Protein AF-A0A4W6EX57-F1 (afdb_monomer)

Foldseek 3Di:
DDDDDDDDDDPPPVVVVVVVVVVVVVVVVLVVQLVVLVVCLVVVVDDPLLNVCSVQRLLSVLLVVLCCCLQPDDFDDQNLLLLLLLLLLLLLLQNLSSVLVSLLSSVVSPHDVQPLLFQVSDDPLSVLVQVQLLCVLAAVLPDDVVSVCSQCPDDPSHDDLLRVLSSSSSSNSSSVVSVSCVVVVVCVVPDPPPPDPDDDDPDDDDDDDDDDDDDDDDDDDDDDDDDDDDDDDDDDDCPVVVVVVVVVVVVVVVVVVVVVVVVVVVVVVVVVVSVPDPPSRRSNRHHPPSVSHHDFPDPPVPPPDRQAECVVPPLVPHVLVSSCVSINPSSVSVVSSVVSLLVPDDPDDSVVSVVVVVVVCVRNNYD

Radius of gyration: 30.71 Å; Cα contacts (8 Å, |Δi|>4): 264; chains: 1; bounding box: 86×92×93 Å

InterPro domains:
  IPR006730 Sestrin [PF04636] (14-367)
  IPR006730 Sestrin [PTHR12474] (22-367)
  IPR029032 AhpD-like [G3DSA:1.20.1290.10] (36-192)
  IPR029032 AhpD-like [SSF69118] (35-192)

Nearest PDB structures (foldseek):
  5cuf-assembly5_E  TM=7.611E-01  e=1.600E-16  Homo sapiens
  5dj4-assembly2_B  TM=7.752E-01  e=5.020E-16  Homo sapiens
  5t0n-assembly2_B  TM=7.813E-01  e=7.930E-16  Homo sapiens
  5dj4-assembly5_E  TM=7.749E-01  e=6.309E-16  Homo sapiens
  5t0n-assembly5_E  TM=7.805E-01  e=9.968E-16  Homo sapiens

Secondary structure (DSSP, 8-state):
-----------HHHHHHHHHHHHHHHHHHHHHHHHHHHHHHTTT-S-HHHHHHTTSHHHHHHHHHHHHHHHTSS-SS-HHHHHHHHHHHHHTTT-HHHHHHHHHHHHHTT--GGGGG-GGGS-HHHHHHHHHHHHHHH-GGG--HHHHHHHH-SSTTPPPHHHHHHHHHHHHHHHHHHHHHHHTTTTTT-------SS----------------------------------------HHHHHHHHHHHHHHHHHHHHHHHHHHHHHHHHHHTTSTT-----GGGG-S-TT--PPP----TT-TT--B-TTTS-IIIIIHHHHHHHSTTHHHHHHHHHHHHHHSPPSS-HHHHHHHHHHHHHHTTB-

Structure (mmCIF, N/CA/C/O backbone):
data_AF-A0A4W6EX57-F1
#
_entry.id   AF-A0A4W6EX57-F1
#
loop_
_atom_site.group_PDB
_atom_site.id
_atom_site.type_symbol
_atom_site.label_atom_id
_atom_site.label_alt_id
_atom_site.label_comp_id
_atom_site.label_asym_id
_atom_site.label_entity_id
_atom_site.label_seq_id
_atom_site.pdbx_PDB_ins_code
_atom_site.Cartn_x
_atom_site.Cartn_y
_atom_site.Cartn_z
_atom_site.occupancy
_atom_site.B_iso_or_equiv
_atom_site.auth_seq_id
_atom_site.auth_comp_id
_atom_site.auth_asym_id
_atom_site.auth_atom_id
_atom_site.pdbx_PDB_model_num
ATOM 1 N N . MET A 1 1 ? -5.649 5.558 -59.260 1.00 30.16 1 MET A N 1
ATOM 2 C CA . MET A 1 1 ? -5.584 6.787 -60.074 1.00 30.16 1 MET A CA 1
ATOM 3 C C . MET A 1 1 ? -5.306 7.931 -59.118 1.00 30.16 1 MET A C 1
ATOM 5 O O . MET A 1 1 ? -6.069 8.132 -58.186 1.00 30.16 1 MET A O 1
ATOM 9 N N . ILE A 1 2 ? -4.134 8.537 -59.272 1.00 30.64 2 ILE A N 1
ATOM 10 C CA . ILE A 1 2 ? -3.603 9.639 -58.466 1.00 30.64 2 ILE A CA 1
ATOM 11 C C . ILE A 1 2 ? -4.373 10.909 -58.819 1.00 30.64 2 ILE A C 1
ATOM 13 O O . ILE A 1 2 ? -4.428 11.214 -60.005 1.00 30.64 2 ILE A O 1
ATOM 17 N N . ILE A 1 3 ? -4.857 11.668 -57.830 1.00 27.83 3 ILE A N 1
ATOM 18 C CA . ILE A 1 3 ? -4.951 13.134 -57.925 1.00 27.83 3 ILE A CA 1
ATOM 19 C C . ILE A 1 3 ? -4.603 13.736 -56.555 1.00 27.83 3 ILE A C 1
ATOM 21 O O . ILE A 1 3 ? -5.387 13.691 -55.612 1.00 27.83 3 ILE A O 1
ATOM 25 N N . CYS A 1 4 ? -3.391 14.288 -56.474 1.00 29.20 4 CYS A N 1
ATOM 26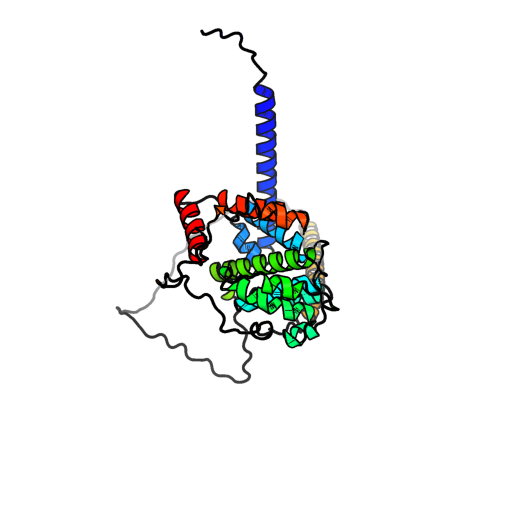 C CA . CYS A 1 4 ? -2.973 15.266 -55.476 1.00 29.20 4 CYS A CA 1
ATOM 27 C C . CYS A 1 4 ? -3.590 16.628 -55.806 1.00 29.20 4 CYS A C 1
ATOM 29 O O . CYS A 1 4 ? -3.475 17.061 -56.951 1.00 29.20 4 CYS A O 1
ATOM 31 N N . THR A 1 5 ? -4.080 17.366 -54.806 1.00 30.97 5 THR A N 1
ATOM 32 C CA . THR A 1 5 ? -4.164 18.831 -54.895 1.00 30.97 5 THR A CA 1
ATOM 33 C C . THR A 1 5 ? -3.881 19.511 -53.557 1.00 30.97 5 THR A C 1
ATOM 35 O O . THR A 1 5 ? -4.576 19.289 -52.572 1.00 30.97 5 THR A O 1
ATOM 38 N N . ASN A 1 6 ? -2.901 20.413 -53.635 1.00 29.16 6 ASN A N 1
ATOM 39 C CA . ASN A 1 6 ? -2.750 21.689 -52.936 1.00 29.16 6 ASN A CA 1
ATOM 40 C C . ASN A 1 6 ? -2.274 21.713 -51.475 1.00 29.16 6 ASN A C 1
ATOM 42 O O . ASN A 1 6 ? -3.017 21.549 -50.514 1.00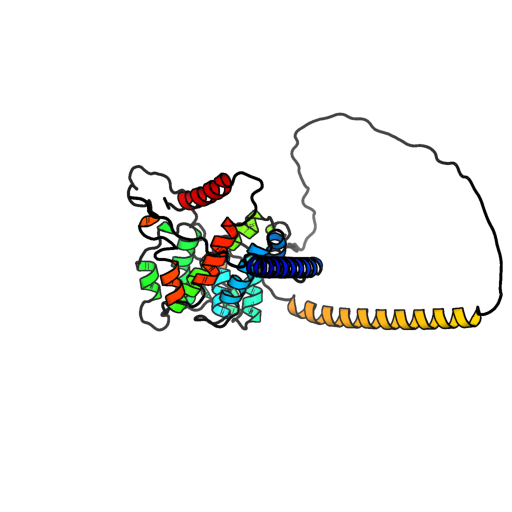 29.16 6 ASN A O 1
ATOM 46 N N . LYS A 1 7 ? -0.984 22.065 -51.368 1.00 31.92 7 LYS A N 1
ATOM 47 C CA . LYS A 1 7 ? -0.302 22.646 -50.211 1.00 31.92 7 LYS A CA 1
ATOM 48 C C . LYS A 1 7 ? -1.136 23.777 -49.589 1.00 31.92 7 LYS A C 1
ATOM 50 O O . LYS A 1 7 ? -1.324 24.813 -50.222 1.00 31.92 7 LYS A O 1
ATOM 55 N N . MET A 1 8 ? -1.546 23.606 -48.334 1.00 27.31 8 MET A N 1
ATOM 56 C CA . MET A 1 8 ? -1.773 24.718 -47.410 1.00 27.31 8 MET A CA 1
ATOM 57 C C . MET A 1 8 ? -0.527 24.861 -46.533 1.00 27.31 8 MET A C 1
ATOM 59 O O . MET A 1 8 ? -0.228 23.987 -45.720 1.00 27.31 8 MET A O 1
ATOM 63 N N . GLU A 1 9 ? 0.217 25.950 -46.713 1.00 27.28 9 GLU A N 1
ATOM 64 C CA . GLU A 1 9 ? 1.232 26.381 -45.753 1.00 27.28 9 GLU A CA 1
ATOM 65 C C . GLU A 1 9 ? 0.525 26.941 -44.511 1.00 27.28 9 GLU A C 1
ATOM 67 O O . GLU A 1 9 ? -0.009 28.049 -44.521 1.00 27.28 9 GLU A O 1
ATOM 72 N N . TYR A 1 10 ? 0.499 26.153 -43.435 1.00 28.11 10 TYR A N 1
ATOM 73 C CA . TYR A 1 10 ? 0.134 26.628 -42.101 1.00 28.11 10 TYR A CA 1
ATOM 74 C C . TYR A 1 10 ? 1.340 27.325 -41.443 1.00 28.11 10 TYR A C 1
ATOM 76 O O . TYR A 1 10 ? 2.480 26.887 -41.629 1.00 28.11 10 TYR A O 1
ATOM 84 N N . PRO A 1 11 ? 1.134 28.385 -40.638 1.00 30.94 11 PRO A N 1
ATOM 85 C CA . PRO A 1 11 ? 2.221 29.131 -40.014 1.00 30.94 11 PRO A CA 1
ATOM 86 C C . PRO A 1 11 ? 2.868 28.310 -38.883 1.00 30.94 11 PRO A C 1
ATOM 88 O O . PRO A 1 11 ? 2.538 28.452 -37.709 1.00 30.94 11 PRO A O 1
ATOM 91 N N . LEU A 1 12 ? 3.850 27.474 -39.230 1.00 34.53 12 LEU A N 1
ATOM 92 C CA . LEU A 1 12 ? 4.633 26.636 -38.305 1.00 34.53 12 LEU A CA 1
ATOM 93 C C . LEU A 1 12 ? 5.442 27.438 -37.262 1.00 34.53 12 LEU A C 1
ATOM 95 O O . LEU A 1 12 ? 5.958 26.875 -36.299 1.00 34.53 12 LEU A O 1
ATOM 99 N N . ARG A 1 13 ? 5.552 28.765 -37.411 1.00 35.56 13 ARG A N 1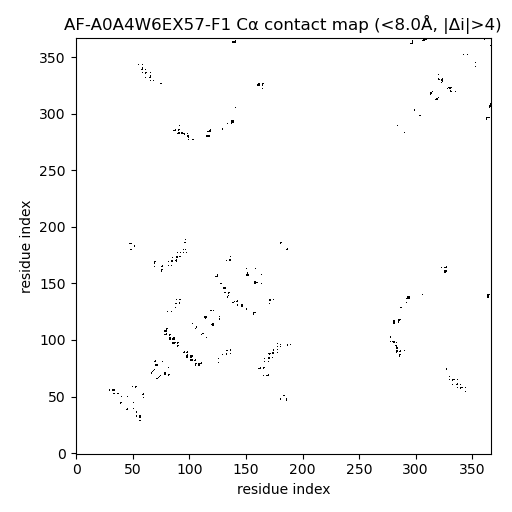
ATOM 100 C CA . ARG A 1 13 ? 6.416 29.603 -36.566 1.00 35.56 13 ARG A CA 1
ATOM 101 C C . ARG A 1 13 ? 5.832 29.895 -35.178 1.00 35.56 13 ARG A C 1
ATOM 103 O O . ARG A 1 13 ? 6.587 29.961 -34.213 1.00 35.56 13 ARG A O 1
ATOM 110 N N . THR A 1 14 ? 4.512 30.030 -35.049 1.00 35.81 14 THR A N 1
ATOM 111 C CA . THR A 1 14 ? 3.852 30.357 -33.768 1.00 35.81 14 THR A CA 1
ATOM 112 C C . THR A 1 14 ? 3.596 29.125 -32.902 1.00 35.81 14 THR A C 1
ATOM 114 O O . THR A 1 14 ? 3.681 29.216 -31.679 1.00 35.81 14 THR A O 1
ATOM 117 N N . GLN A 1 15 ? 3.359 27.957 -33.507 1.00 36.72 15 GLN A N 1
ATOM 118 C CA . GLN A 1 15 ? 3.173 26.697 -32.777 1.00 36.72 15 GLN A CA 1
ATOM 119 C C . GLN A 1 15 ? 4.501 26.179 -32.201 1.00 36.72 15 GLN A C 1
ATOM 121 O O . GLN A 1 15 ? 4.544 25.782 -31.040 1.00 36.72 15 GLN A O 1
ATOM 126 N N . CYS A 1 16 ? 5.608 26.308 -32.944 1.00 34.81 16 CYS A N 1
ATOM 127 C CA . CYS A 1 16 ? 6.942 25.948 -32.455 1.00 34.81 16 CYS A CA 1
ATOM 128 C C . CYS A 1 16 ? 7.394 26.838 -31.282 1.00 34.81 16 CYS A C 1
ATOM 130 O O . CYS A 1 16 ? 7.979 26.337 -30.329 1.00 34.81 16 CYS A O 1
ATOM 132 N N . GLN A 1 17 ? 7.058 28.136 -31.297 1.00 37.06 17 GLN A N 1
ATOM 133 C CA . GLN A 1 17 ? 7.350 29.060 -30.191 1.00 37.06 17 GLN A CA 1
ATOM 134 C C . GLN A 1 17 ? 6.489 28.805 -28.947 1.00 37.06 17 GLN A C 1
ATOM 136 O O . GLN A 1 17 ? 6.967 28.993 -27.830 1.00 37.06 17 GLN A O 1
ATOM 141 N N . ARG A 1 18 ? 5.230 28.376 -29.113 1.00 37.06 18 ARG A N 1
ATOM 142 C CA . ARG A 1 18 ? 4.340 28.023 -27.993 1.00 37.06 18 ARG A CA 1
ATOM 143 C C . ARG A 1 18 ? 4.774 26.722 -27.320 1.00 37.06 18 ARG A C 1
ATOM 145 O O . ARG A 1 18 ? 4.813 26.675 -26.097 1.00 37.06 18 ARG A O 1
ATOM 152 N N . VAL A 1 19 ? 5.179 25.728 -28.114 1.00 36.50 19 VAL A N 1
ATOM 153 C CA . VAL A 1 19 ? 5.753 24.464 -27.626 1.00 36.50 19 VAL A CA 1
ATOM 154 C C . VAL A 1 19 ? 7.127 24.699 -26.995 1.00 36.50 19 VAL A C 1
ATOM 156 O O . VAL A 1 19 ? 7.370 24.209 -25.904 1.00 36.50 19 VAL A O 1
ATOM 159 N N . GLN A 1 20 ? 7.998 25.524 -27.590 1.00 36.78 20 GLN A N 1
ATOM 160 C CA . GLN A 1 20 ? 9.280 25.898 -26.973 1.00 36.78 20 GLN A CA 1
ATOM 161 C C . GLN A 1 20 ? 9.097 26.671 -25.664 1.00 36.78 20 GLN A C 1
ATOM 163 O O . GLN A 1 20 ? 9.801 26.385 -24.703 1.00 36.78 20 GLN A O 1
ATOM 168 N N . LYS A 1 21 ? 8.133 27.601 -25.583 1.00 34.09 21 LYS A N 1
ATOM 169 C CA . LYS A 1 21 ? 7.798 28.279 -24.321 1.00 34.09 21 LYS A CA 1
ATOM 170 C C . LYS A 1 21 ? 7.213 27.319 -23.288 1.00 34.09 21 LYS A C 1
ATOM 172 O O . LYS A 1 21 ? 7.609 27.408 -22.138 1.00 34.09 21 LYS A O 1
ATOM 177 N N . GLN A 1 22 ? 6.326 26.396 -23.666 1.00 31.23 22 GLN A N 1
ATOM 178 C CA . GLN A 1 22 ? 5.813 25.380 -22.738 1.00 31.23 22 GLN A CA 1
ATOM 179 C C . GLN A 1 22 ? 6.917 24.439 -22.245 1.00 31.23 22 GLN A C 1
ATOM 181 O O . GLN A 1 22 ? 6.981 24.181 -21.053 1.00 31.23 22 GLN A O 1
ATOM 186 N N . VAL A 1 23 ? 7.820 23.987 -23.120 1.00 39.25 23 VAL A N 1
ATOM 187 C CA . VAL A 1 23 ? 8.956 23.125 -22.751 1.00 39.25 23 VAL A CA 1
ATOM 188 C C . VAL A 1 23 ? 9.972 23.875 -21.882 1.00 39.25 23 VAL A C 1
ATOM 190 O O . VAL A 1 23 ? 10.469 23.307 -20.915 1.00 39.25 23 VAL A O 1
ATOM 193 N N . MET A 1 24 ? 10.252 25.153 -22.165 1.00 35.50 24 MET A N 1
ATOM 194 C CA . MET A 1 24 ? 11.122 25.983 -21.321 1.00 35.50 24 MET A CA 1
ATOM 195 C C . MET A 1 24 ? 10.505 26.268 -19.951 1.00 35.50 24 MET A C 1
ATOM 197 O O . MET A 1 24 ? 11.204 26.138 -18.955 1.00 35.50 24 MET A O 1
ATOM 201 N N . VAL A 1 25 ? 9.209 26.592 -19.883 1.00 36.75 25 VAL A N 1
ATOM 202 C CA . VAL A 1 25 ? 8.499 26.816 -18.612 1.00 36.75 25 VAL A CA 1
ATOM 203 C C . VAL A 1 25 ? 8.429 25.523 -17.795 1.00 36.75 25 VAL A C 1
ATOM 205 O O . VAL A 1 25 ? 8.636 25.569 -16.588 1.00 36.75 25 VAL A O 1
ATOM 208 N N . ASN A 1 26 ? 8.227 24.365 -18.435 1.00 42.25 26 ASN A N 1
ATOM 209 C CA . ASN A 1 26 ? 8.257 23.072 -17.746 1.00 42.25 26 ASN A CA 1
ATOM 210 C C . ASN A 1 26 ? 9.671 22.737 -17.240 1.00 42.25 26 ASN A C 1
ATOM 212 O O . ASN A 1 26 ? 9.831 22.309 -16.105 1.00 42.25 26 ASN A O 1
ATOM 216 N N . GLY A 1 27 ? 10.710 23.022 -18.033 1.00 42.09 27 GLY A N 1
ATOM 217 C CA . GLY A 1 27 ? 12.105 22.833 -17.625 1.00 42.09 27 GLY A CA 1
ATOM 218 C C . GLY A 1 27 ? 12.571 23.805 -16.532 1.00 42.09 27 GLY A C 1
ATOM 219 O O . GLY A 1 27 ? 13.408 23.448 -15.706 1.00 42.09 27 GLY A O 1
ATOM 220 N N . GLU A 1 28 ? 12.041 25.028 -16.491 1.00 41.97 28 GLU A N 1
ATOM 221 C CA . GLU A 1 28 ? 12.286 25.991 -15.410 1.00 41.97 28 GLU A CA 1
ATOM 222 C C . GLU A 1 28 ? 11.534 25.600 -14.132 1.00 41.97 28 GLU A C 1
ATOM 224 O O . GLU A 1 28 ? 12.135 25.622 -13.061 1.00 41.97 28 GLU A O 1
ATOM 229 N N . GLN A 1 29 ? 10.283 25.143 -14.238 1.00 46.03 29 GLN A N 1
ATOM 230 C CA . GLN A 1 29 ? 9.511 24.594 -13.118 1.00 46.03 29 GLN A CA 1
ATOM 231 C C . GLN A 1 29 ? 10.187 23.346 -12.526 1.00 46.03 29 GLN A C 1
ATOM 233 O O . GLN A 1 29 ? 10.334 23.249 -11.310 1.00 46.03 29 GLN A O 1
ATOM 238 N N . GLU A 1 30 ? 10.680 22.433 -13.368 1.00 48.91 30 GLU A N 1
ATOM 239 C CA . GLU A 1 30 ? 11.450 21.253 -12.951 1.00 48.91 30 GLU A CA 1
ATOM 240 C C . GLU A 1 30 ? 12.772 21.640 -12.277 1.00 48.91 30 GLU A C 1
ATOM 242 O O . GLU A 1 30 ? 13.145 21.051 -11.263 1.00 48.91 30 GLU A O 1
ATOM 247 N N . ARG A 1 31 ? 13.480 22.658 -12.786 1.00 52.88 31 ARG A N 1
ATOM 248 C CA . ARG A 1 31 ? 14.713 23.173 -12.163 1.00 52.88 31 ARG A CA 1
ATOM 249 C C . ARG A 1 31 ? 14.446 23.848 -10.823 1.00 52.88 31 ARG A C 1
ATOM 251 O O . ARG A 1 31 ? 15.237 23.673 -9.902 1.00 52.88 31 ARG A O 1
ATOM 258 N N . VAL A 1 32 ? 13.360 24.605 -10.700 1.00 51.19 32 VAL A N 1
ATOM 259 C CA . VAL A 1 32 ? 12.963 25.257 -9.445 1.00 51.19 32 VAL A CA 1
ATOM 260 C C . VAL A 1 32 ? 12.502 24.218 -8.424 1.00 51.19 32 VAL A C 1
ATOM 262 O O . VAL A 1 32 ? 12.931 24.287 -7.275 1.00 51.19 32 VAL A O 1
ATOM 265 N N . SER A 1 33 ? 11.727 23.214 -8.846 1.00 54.66 33 SER A N 1
ATOM 266 C CA . SER A 1 33 ? 11.338 22.068 -8.015 1.00 54.66 33 SER A CA 1
ATOM 267 C C . SER A 1 33 ? 12.576 21.305 -7.533 1.00 54.66 33 SER A C 1
ATOM 269 O O . SER A 1 33 ? 12.774 21.149 -6.332 1.00 54.66 33 SER A O 1
ATOM 271 N N . LEU A 1 34 ? 13.509 20.975 -8.435 1.00 52.28 34 LEU A N 1
ATOM 272 C CA . LEU A 1 34 ? 14.795 20.352 -8.105 1.00 52.28 34 LEU A CA 1
ATOM 273 C C . LEU A 1 34 ? 15.608 21.175 -7.092 1.00 52.28 34 LEU A C 1
ATOM 275 O O . LEU A 1 34 ? 16.194 20.610 -6.171 1.00 52.28 34 LEU A O 1
ATOM 279 N N . LEU A 1 35 ? 15.687 22.496 -7.266 1.00 52.69 35 LEU A N 1
ATOM 280 C CA . LEU A 1 35 ? 16.443 23.380 -6.373 1.00 52.69 35 LEU A CA 1
ATOM 281 C C . LEU A 1 35 ? 15.779 23.510 -4.999 1.00 52.69 35 LEU A C 1
ATOM 283 O O . LEU A 1 35 ? 16.484 23.492 -3.991 1.00 52.69 35 LEU A O 1
ATOM 287 N N . LEU A 1 36 ? 14.447 23.586 -4.947 1.00 54.75 36 LEU A N 1
ATOM 288 C CA . LEU A 1 36 ? 13.683 23.600 -3.701 1.00 54.75 36 LEU A CA 1
ATOM 289 C C . LEU A 1 36 ? 13.837 22.270 -2.957 1.00 54.75 36 LEU A C 1
ATOM 291 O O . LEU A 1 36 ? 14.121 22.267 -1.763 1.00 54.75 36 LEU A O 1
ATOM 295 N N . MET A 1 37 ? 13.746 21.149 -3.672 1.00 56.31 37 MET A N 1
ATOM 296 C CA . MET A 1 37 ? 13.959 19.814 -3.117 1.00 56.31 37 MET A CA 1
ATOM 297 C C . MET A 1 37 ? 15.382 19.649 -2.580 1.00 56.31 37 MET A C 1
ATOM 299 O O . MET A 1 37 ? 15.556 19.248 -1.434 1.00 56.31 37 MET A O 1
ATOM 303 N N . LYS A 1 38 ? 16.408 20.052 -3.341 1.00 51.12 38 LYS A N 1
ATOM 304 C CA . LYS A 1 38 ? 17.806 20.048 -2.870 1.00 51.12 38 LYS A CA 1
ATOM 305 C C . LYS A 1 38 ? 18.005 20.929 -1.634 1.00 51.12 38 LYS A C 1
ATOM 307 O O . LYS A 1 38 ? 18.727 20.534 -0.722 1.00 51.12 38 LYS A O 1
ATOM 312 N N . ALA A 1 39 ? 17.353 22.091 -1.578 1.00 43.56 39 ALA A N 1
ATOM 313 C CA . ALA A 1 39 ? 17.421 22.986 -0.426 1.00 43.56 39 ALA A CA 1
ATOM 314 C C . ALA A 1 39 ? 16.747 22.387 0.822 1.00 43.56 39 ALA A C 1
ATOM 316 O O . ALA A 1 39 ? 17.296 22.505 1.915 1.00 43.56 39 ALA A O 1
ATOM 317 N N . LEU A 1 40 ? 15.602 21.714 0.671 1.00 47.88 40 LEU A N 1
ATOM 318 C CA . LEU A 1 40 ? 14.895 21.045 1.769 1.00 47.88 40 LEU A CA 1
ATOM 319 C C . LEU A 1 40 ? 15.669 19.824 2.295 1.00 47.88 40 LEU A C 1
ATOM 321 O O . LEU A 1 40 ? 15.794 19.663 3.508 1.00 47.88 40 LEU A O 1
ATOM 325 N N . VAL A 1 41 ? 16.273 19.033 1.400 1.00 47.88 41 VAL A N 1
ATOM 326 C CA . VAL A 1 41 ? 17.163 17.910 1.751 1.00 47.88 41 VAL A CA 1
ATOM 327 C C . VAL A 1 41 ? 18.382 18.403 2.539 1.00 47.88 41 VAL A C 1
ATOM 329 O O . VAL A 1 41 ? 18.696 17.862 3.593 1.00 47.88 41 VAL A O 1
ATOM 332 N N . SER A 1 42 ? 19.018 19.497 2.105 1.00 45.31 42 SER A N 1
ATOM 333 C CA . SER A 1 42 ? 20.183 20.071 2.803 1.00 45.31 42 SER A CA 1
ATOM 334 C C . SER A 1 42 ? 19.880 20.661 4.190 1.00 45.31 42 SER A C 1
ATOM 336 O O . SER A 1 42 ? 20.805 20.964 4.939 1.00 45.31 42 SER A O 1
ATOM 338 N N . ARG A 1 43 ? 18.597 20.842 4.533 1.00 41.94 43 ARG A N 1
ATOM 339 C CA . ARG A 1 43 ? 18.130 21.401 5.813 1.00 41.94 43 ARG A CA 1
ATOM 340 C C . ARG A 1 43 ? 17.667 20.340 6.817 1.00 41.94 43 ARG A C 1
ATOM 342 O O . ARG A 1 43 ? 17.190 20.712 7.882 1.00 41.94 43 ARG A O 1
ATOM 349 N N . GLY A 1 44 ? 17.756 19.048 6.484 1.00 45.03 44 GLY A N 1
ATOM 350 C CA . GLY A 1 44 ? 17.299 17.959 7.359 1.00 45.03 44 GLY A CA 1
ATOM 351 C C . GLY A 1 44 ? 15.778 17.902 7.563 1.00 45.03 44 GLY A C 1
ATOM 352 O O . GLY A 1 44 ? 15.299 17.133 8.383 1.00 45.03 44 GLY A O 1
ATOM 353 N N . SER A 1 45 ? 15.001 18.697 6.819 1.00 50.50 45 SER A N 1
ATOM 354 C CA . SER A 1 45 ? 13.537 18.797 6.956 1.00 50.50 45 SER A CA 1
ATOM 355 C C . SER A 1 45 ? 12.771 17.727 6.165 1.00 50.50 45 SER A C 1
ATOM 357 O O . SER A 1 45 ? 11.549 17.792 6.061 1.00 50.50 45 SER A O 1
ATOM 359 N N . VAL A 1 46 ? 13.489 16.793 5.539 1.00 60.03 46 VAL A N 1
ATOM 360 C CA . VAL A 1 46 ? 12.968 15.793 4.602 1.00 60.03 46 VAL A CA 1
ATOM 361 C C . VAL A 1 46 ? 13.398 14.420 5.098 1.00 60.03 46 VAL A C 1
ATOM 363 O O . VAL A 1 46 ? 14.574 14.227 5.405 1.00 60.03 46 VAL A O 1
ATOM 366 N N . ASP A 1 47 ? 12.456 13.484 5.183 1.00 74.88 47 ASP A N 1
ATOM 367 C CA . ASP A 1 47 ? 12.715 12.119 5.637 1.00 74.88 47 ASP A CA 1
ATOM 368 C C . ASP A 1 47 ? 13.765 11.412 4.754 1.00 74.88 47 ASP A C 1
ATOM 370 O O . ASP A 1 47 ? 13.917 11.731 3.572 1.00 74.88 47 ASP A O 1
ATOM 374 N N . ALA A 1 48 ? 14.509 10.462 5.331 1.00 79.25 48 ALA A N 1
ATOM 375 C CA . ALA A 1 48 ? 15.628 9.787 4.667 1.00 79.25 48 ALA A CA 1
ATOM 376 C C . ALA A 1 48 ? 15.245 9.162 3.311 1.00 79.25 48 ALA A C 1
ATOM 378 O O . ALA A 1 48 ? 16.007 9.264 2.349 1.00 79.25 48 ALA A O 1
ATOM 379 N N . VAL A 1 49 ? 14.044 8.587 3.195 1.00 85.19 49 VAL A N 1
ATOM 380 C CA . VAL A 1 49 ? 13.534 8.008 1.941 1.00 85.19 49 VAL A CA 1
ATOM 381 C C . VAL A 1 49 ? 13.407 9.072 0.854 1.00 85.19 49 VAL A C 1
ATOM 383 O O . VAL A 1 49 ? 13.900 8.889 -0.264 1.00 85.19 49 VAL A O 1
ATOM 386 N N . SER A 1 50 ? 12.775 10.199 1.174 1.00 86.00 50 SER A N 1
ATOM 387 C CA . SER A 1 50 ? 12.607 11.311 0.239 1.00 86.00 50 SER A CA 1
ATOM 388 C C . SER A 1 50 ? 13.957 11.890 -0.211 1.00 86.00 50 SER A C 1
ATOM 390 O O . SER A 1 50 ? 14.093 12.297 -1.367 1.00 86.00 50 SER A O 1
ATOM 392 N N . GLN A 1 51 ? 14.982 11.878 0.651 1.00 84.81 51 GLN A N 1
ATOM 393 C CA . GLN A 1 51 ? 16.343 12.283 0.271 1.00 84.81 51 GLN A CA 1
ATOM 394 C C . GLN A 1 51 ? 16.953 11.342 -0.779 1.00 84.81 51 GLN A C 1
ATOM 396 O O . GLN A 1 51 ? 17.520 11.818 -1.764 1.00 84.81 51 GLN A O 1
ATOM 401 N N . GLN A 1 52 ? 16.787 10.024 -0.628 1.00 86.25 52 GLN A N 1
ATOM 402 C CA . GLN A 1 52 ? 17.303 9.038 -1.590 1.00 86.25 52 GLN A CA 1
ATOM 403 C C . GLN A 1 52 ? 16.617 9.156 -2.959 1.00 86.25 52 GLN A C 1
ATOM 405 O O . GLN A 1 52 ? 17.264 9.149 -4.013 1.00 86.25 52 GLN A O 1
ATOM 410 N N . MET A 1 53 ? 15.299 9.355 -2.955 1.00 89.06 53 MET A N 1
ATOM 411 C CA . MET A 1 53 ? 14.517 9.558 -4.177 1.00 89.06 53 MET A CA 1
ATOM 412 C C . MET A 1 53 ? 14.826 10.889 -4.888 1.00 89.06 53 MET A C 1
ATOM 414 O O . MET A 1 53 ? 14.501 11.031 -6.067 1.00 89.06 53 MET A O 1
ATOM 418 N N . ALA A 1 54 ? 15.477 11.861 -4.232 1.00 88.12 54 ALA A N 1
ATOM 419 C CA . ALA A 1 54 ? 15.737 13.194 -4.798 1.00 88.12 54 ALA A CA 1
ATOM 420 C C . ALA A 1 54 ? 16.705 13.186 -5.995 1.00 88.12 54 ALA A C 1
ATOM 422 O O . ALA A 1 54 ? 16.750 14.145 -6.771 1.00 88.12 54 ALA A O 1
ATOM 423 N N . SER A 1 55 ? 17.442 12.088 -6.183 1.00 85.38 55 SER A N 1
ATOM 424 C CA . SER A 1 55 ? 18.214 11.801 -7.400 1.00 85.38 55 SER A CA 1
ATOM 425 C C . SER A 1 55 ? 17.332 11.678 -8.655 1.00 85.38 55 SER A C 1
ATOM 427 O O . SER A 1 55 ? 17.803 11.925 -9.769 1.00 85.38 55 SER A O 1
ATOM 429 N N . HIS A 1 56 ? 16.041 11.379 -8.478 1.00 88.69 56 HIS A N 1
ATOM 430 C CA . HIS A 1 56 ? 15.038 11.205 -9.527 1.00 88.69 56 HIS A CA 1
ATOM 431 C C . HIS A 1 56 ? 13.799 12.088 -9.262 1.00 88.69 56 HIS A C 1
ATOM 433 O O . HIS A 1 56 ? 12.760 11.597 -8.822 1.00 88.69 56 HIS A O 1
ATOM 439 N N . PRO A 1 57 ? 13.860 13.397 -9.571 1.00 89.00 57 PRO A N 1
ATOM 440 C CA . PRO A 1 57 ? 12.875 14.387 -9.116 1.00 89.00 57 PRO A CA 1
ATOM 441 C C . PRO A 1 57 ? 11.452 14.137 -9.617 1.00 89.00 57 PRO A C 1
ATOM 443 O O . PRO A 1 57 ? 10.505 14.276 -8.855 1.00 89.00 57 PRO A O 1
ATOM 446 N N . GLN A 1 58 ? 11.298 13.729 -10.881 1.00 89.06 58 GLN A N 1
ATOM 447 C CA . GLN A 1 58 ? 9.985 13.414 -11.458 1.00 89.06 58 GLN A CA 1
ATOM 448 C C . GLN A 1 58 ? 9.338 12.208 -10.760 1.00 89.06 58 GLN A C 1
ATOM 450 O O . GLN A 1 58 ? 8.136 12.206 -10.495 1.00 89.06 58 GLN A O 1
ATOM 455 N N . TYR A 1 59 ? 10.139 11.191 -10.419 1.00 92.06 59 TYR A N 1
ATOM 456 C CA . TYR A 1 59 ? 9.650 10.051 -9.650 1.00 92.06 59 TYR A CA 1
ATOM 457 C C . TYR A 1 59 ? 9.285 10.479 -8.225 1.00 92.06 59 TYR A C 1
ATOM 459 O O . TYR A 1 59 ? 8.180 10.177 -7.774 1.00 92.06 59 TYR A O 1
ATOM 467 N N . LEU A 1 60 ? 10.150 11.248 -7.556 1.00 92.50 60 LEU A N 1
ATOM 468 C CA . LEU A 1 60 ? 9.895 11.765 -6.211 1.00 92.50 60 LEU A CA 1
ATOM 469 C C . LEU A 1 60 ? 8.624 12.621 -6.141 1.00 92.50 60 LEU A C 1
ATOM 471 O O . LEU A 1 60 ? 7.815 12.435 -5.239 1.00 92.50 60 LEU A O 1
ATOM 475 N N . GLU A 1 61 ? 8.389 13.505 -7.108 1.00 91.94 61 GLU A N 1
ATOM 476 C CA . GLU A 1 61 ? 7.156 14.294 -7.169 1.00 91.94 61 GLU A CA 1
ATOM 477 C C . GLU A 1 61 ? 5.917 13.390 -7.266 1.00 91.94 61 GLU A C 1
ATOM 479 O O . GLU A 1 61 ? 4.979 13.537 -6.477 1.00 91.94 61 GLU A O 1
ATOM 484 N N . SER A 1 62 ? 5.923 12.413 -8.182 1.00 94.56 62 SER A N 1
ATOM 485 C CA . SER A 1 62 ? 4.814 11.456 -8.324 1.00 94.56 62 SER A CA 1
ATOM 486 C C . SER A 1 62 ? 4.597 10.614 -7.056 1.00 94.56 62 SER A C 1
ATOM 488 O O . SER A 1 62 ? 3.456 10.369 -6.649 1.00 94.56 62 SER A O 1
ATOM 490 N N . PHE A 1 63 ? 5.685 10.231 -6.380 1.00 94.94 63 PHE A N 1
ATOM 491 C CA . PHE A 1 63 ? 5.664 9.510 -5.112 1.00 94.94 63 PHE A CA 1
ATOM 492 C C . PHE A 1 63 ? 5.042 10.353 -3.994 1.00 94.94 63 PHE A C 1
ATOM 494 O O . PHE A 1 63 ? 4.089 9.902 -3.359 1.00 94.94 63 PHE A O 1
ATOM 501 N N . LEU A 1 64 ? 5.518 11.585 -3.789 1.00 94.00 64 LEU A N 1
ATOM 502 C CA . LEU A 1 64 ? 5.023 12.482 -2.741 1.00 94.00 64 LEU A CA 1
ATOM 503 C C . LEU A 1 64 ? 3.551 12.831 -2.944 1.00 94.00 64 LEU A C 1
ATOM 505 O O . LEU A 1 64 ? 2.788 12.823 -1.980 1.00 94.00 64 LEU A O 1
ATOM 509 N N . ARG A 1 65 ? 3.126 13.078 -4.190 1.00 95.62 65 ARG A N 1
ATOM 510 C CA . ARG A 1 65 ? 1.712 13.324 -4.512 1.00 95.62 65 ARG A CA 1
ATOM 511 C C . ARG A 1 65 ? 0.836 12.131 -4.146 1.00 95.62 65 ARG A C 1
ATOM 513 O O . ARG A 1 65 ? -0.181 12.312 -3.481 1.00 95.62 65 ARG A O 1
ATOM 520 N N . THR A 1 66 ? 1.250 10.923 -4.528 1.00 96.75 66 THR A N 1
ATOM 521 C CA . THR A 1 66 ? 0.518 9.689 -4.199 1.00 96.75 66 THR A CA 1
ATOM 522 C C . THR A 1 66 ? 0.477 9.462 -2.687 1.00 96.75 66 THR A C 1
ATOM 524 O O . THR A 1 66 ? -0.590 9.222 -2.128 1.00 96.75 66 THR A O 1
ATOM 527 N N . GLN A 1 67 ? 1.614 9.605 -2.002 1.00 95.75 67 GLN A N 1
ATOM 528 C CA . GLN A 1 67 ? 1.718 9.418 -0.555 1.00 95.75 67 GLN A CA 1
ATOM 529 C C . GLN A 1 67 ? 0.867 10.429 0.223 1.00 95.75 67 GLN A C 1
ATOM 531 O O . GLN A 1 67 ? 0.161 10.062 1.163 1.00 95.75 67 GLN A O 1
ATOM 536 N N . HIS A 1 68 ? 0.901 11.701 -0.172 1.00 95.69 68 HIS A N 1
ATOM 537 C CA . HIS A 1 68 ? 0.070 12.735 0.434 1.00 95.69 68 HIS A CA 1
ATOM 538 C C . HIS A 1 68 ? -1.420 12.431 0.241 1.00 95.69 68 HIS A C 1
ATOM 540 O O . HIS A 1 68 ? -2.190 12.491 1.198 1.00 95.69 68 HIS A O 1
ATOM 546 N N . TYR A 1 69 ? -1.808 12.018 -0.966 1.00 97.69 69 TYR A N 1
ATOM 547 C CA . TYR A 1 69 ? -3.187 11.667 -1.281 1.00 97.69 69 TYR A CA 1
ATOM 548 C C . TYR A 1 69 ? -3.711 10.502 -0.430 1.00 97.69 69 TYR A C 1
ATOM 550 O O . TYR A 1 69 ? -4.771 10.608 0.185 1.00 97.69 69 TYR A O 1
ATOM 558 N N . ILE A 1 70 ? -2.956 9.404 -0.337 1.00 97.88 70 ILE A N 1
ATOM 559 C CA . ILE A 1 70 ? -3.438 8.215 0.376 1.00 97.88 70 ILE A CA 1
ATOM 560 C C . ILE A 1 70 ? -3.356 8.370 1.898 1.00 97.88 70 ILE A C 1
ATOM 562 O O . ILE A 1 70 ? -4.238 7.864 2.586 1.00 97.88 70 ILE A O 1
ATOM 566 N N . LEU A 1 71 ? -2.363 9.088 2.443 1.00 97.12 71 LEU A N 1
ATOM 567 C CA . LEU A 1 71 ? -2.146 9.168 3.896 1.00 97.12 71 LEU A CA 1
ATOM 568 C C . LEU A 1 71 ? -2.698 10.429 4.570 1.00 97.12 71 LEU A C 1
ATOM 570 O O . LEU A 1 71 ? -2.968 10.360 5.761 1.00 97.12 71 LEU A O 1
ATOM 574 N N . HIS A 1 72 ? -2.879 11.546 3.858 1.00 94.38 72 HIS A N 1
ATOM 575 C CA . HIS A 1 72 ? -3.165 12.844 4.497 1.00 94.38 72 HIS A CA 1
ATOM 576 C C . HIS A 1 72 ? -4.425 13.543 3.977 1.00 94.38 72 HIS A C 1
ATOM 578 O O . HIS A 1 72 ? -5.045 14.296 4.722 1.00 94.38 72 HIS A O 1
ATOM 584 N N . MET A 1 73 ? -4.812 13.317 2.719 1.00 96.12 73 MET A N 1
ATOM 585 C CA . MET A 1 73 ? -6.007 13.941 2.140 1.00 96.12 73 MET A CA 1
ATOM 586 C C . MET A 1 73 ? -7.301 13.276 2.618 1.00 96.12 73 MET A C 1
ATOM 588 O O . MET A 1 73 ? -7.300 12.139 3.094 1.00 96.12 73 MET A O 1
ATOM 592 N N . ASP A 1 74 ? -8.434 13.948 2.436 1.00 94.94 74 ASP A N 1
ATOM 593 C CA . ASP A 1 74 ? -9.744 13.338 2.666 1.00 94.94 74 ASP A CA 1
ATOM 594 C C . ASP A 1 74 ? -9.931 12.078 1.810 1.00 94.94 74 ASP A C 1
ATOM 596 O O . ASP A 1 74 ? -9.460 11.974 0.676 1.00 94.94 74 ASP A O 1
ATOM 600 N N . GLY A 1 75 ? -10.597 11.077 2.377 1.00 95.88 75 GLY A N 1
ATOM 601 C CA . GLY A 1 75 ? -10.768 9.783 1.732 1.00 95.88 75 GLY A CA 1
ATOM 602 C C . GLY A 1 75 ? -11.612 8.822 2.567 1.00 95.88 75 GLY A C 1
ATOM 603 O O . GLY A 1 75 ? -12.017 9.178 3.675 1.00 95.88 75 GLY A O 1
ATOM 604 N N . PRO A 1 76 ? -11.877 7.613 2.044 1.00 96.94 76 PRO A N 1
ATOM 605 C CA . PRO A 1 76 ? -12.787 6.648 2.665 1.00 96.94 76 PRO A CA 1
ATOM 606 C C . PRO A 1 76 ? -12.466 6.291 4.126 1.00 96.94 76 PRO A C 1
ATOM 608 O O . PRO A 1 76 ? -13.380 6.120 4.927 1.00 96.94 76 PRO A O 1
ATOM 611 N N . LEU A 1 77 ? -11.182 6.172 4.475 1.00 97.69 77 LEU A N 1
ATOM 612 C CA . LEU A 1 77 ? -10.719 5.783 5.807 1.00 97.69 77 LEU A CA 1
ATOM 613 C C . LEU A 1 77 ? -10.332 6.992 6.676 1.00 97.69 77 LEU A C 1
ATOM 615 O O . LEU A 1 77 ? -9.732 7.943 6.165 1.00 97.69 77 LEU A O 1
ATOM 619 N N . PRO A 1 78 ? -10.545 6.935 8.004 1.00 97.56 78 PRO A N 1
ATOM 620 C CA . PRO A 1 78 ? -9.992 7.916 8.941 1.00 97.56 78 PRO A CA 1
ATOM 621 C C . PRO A 1 78 ? -8.456 7.908 8.956 1.00 97.56 78 PRO A C 1
ATOM 623 O O . PRO A 1 78 ? -7.850 6.843 8.858 1.00 97.56 78 PRO A O 1
ATOM 626 N N . LEU A 1 79 ? -7.814 9.065 9.154 1.00 98.12 79 LEU A N 1
ATOM 627 C CA . LEU A 1 79 ? -6.343 9.188 9.145 1.00 98.12 79 LEU A CA 1
ATOM 628 C C . LEU A 1 79 ? -5.621 8.208 10.098 1.00 98.12 79 LEU A C 1
ATOM 630 O O . LEU A 1 79 ? -4.682 7.551 9.638 1.00 98.12 79 LEU A O 1
ATOM 634 N N . PRO A 1 80 ? -6.063 7.995 11.360 1.00 98.00 80 PRO A N 1
ATOM 635 C CA . PRO A 1 80 ? -5.419 7.012 12.236 1.00 98.00 80 PRO A CA 1
ATOM 636 C C . PRO A 1 80 ? -5.461 5.588 11.671 1.00 98.00 80 PRO A C 1
ATOM 638 O O . PRO A 1 80 ? -4.489 4.847 11.772 1.00 98.00 80 PRO A O 1
ATOM 641 N N . TYR A 1 81 ? -6.554 5.203 11.002 1.00 98.38 81 TYR A N 1
ATOM 642 C CA . TYR A 1 81 ? -6.657 3.880 10.381 1.00 98.38 81 TYR A CA 1
ATOM 643 C C . TYR A 1 81 ? -5.616 3.727 9.276 1.00 98.38 81 TYR A C 1
ATOM 645 O O . TYR A 1 81 ? -4.985 2.682 9.172 1.00 98.38 81 TYR A O 1
ATOM 653 N N . ARG A 1 82 ? -5.400 4.771 8.471 1.00 98.69 82 ARG A N 1
ATOM 654 C CA . ARG A 1 82 ? -4.445 4.734 7.355 1.00 98.69 82 ARG A CA 1
ATOM 655 C C . ARG A 1 82 ? -3.014 4.546 7.837 1.00 98.69 82 ARG A C 1
ATOM 657 O O . ARG A 1 82 ? -2.305 3.702 7.298 1.00 98.69 82 ARG A O 1
ATOM 664 N N . HIS A 1 83 ? -2.611 5.280 8.872 1.00 98.50 83 HIS A N 1
ATOM 665 C CA . HIS A 1 83 ? -1.284 5.108 9.459 1.00 98.50 83 HIS A CA 1
ATOM 666 C C . HIS A 1 83 ? -1.137 3.764 10.174 1.00 98.50 83 HIS A C 1
ATOM 668 O O . HIS A 1 83 ? -0.096 3.133 10.032 1.00 98.50 83 HIS A O 1
ATOM 674 N N . TYR A 1 84 ? -2.178 3.258 10.842 1.00 98.62 84 TYR A N 1
ATOM 675 C CA . TYR A 1 84 ? -2.123 1.919 11.434 1.00 98.62 84 TYR A CA 1
ATOM 676 C C . TYR A 1 84 ? -2.004 0.808 10.378 1.00 98.62 84 TYR A C 1
ATOM 678 O O . TYR A 1 84 ? -1.204 -0.110 10.529 1.00 98.62 84 TYR A O 1
ATOM 686 N N . ILE A 1 85 ? -2.731 0.916 9.261 1.00 98.81 85 ILE A N 1
ATOM 687 C CA . ILE A 1 85 ? -2.593 0.002 8.114 1.00 98.81 85 ILE A CA 1
ATOM 688 C C . ILE A 1 85 ? -1.167 0.057 7.546 1.00 98.81 85 ILE A C 1
ATOM 690 O O . ILE A 1 85 ? -0.596 -0.981 7.221 1.00 98.81 85 ILE A O 1
ATOM 694 N N . ALA A 1 86 ? -0.570 1.249 7.464 1.00 98.69 86 ALA A N 1
ATOM 695 C CA . ALA A 1 86 ? 0.812 1.413 7.023 1.00 98.69 86 ALA A CA 1
ATOM 696 C C . ALA A 1 86 ? 1.822 0.746 7.981 1.00 98.69 86 ALA A C 1
ATOM 698 O O . ALA A 1 86 ? 2.780 0.128 7.515 1.00 98.69 86 ALA A O 1
ATOM 699 N N . ILE A 1 87 ? 1.580 0.797 9.300 1.00 98.44 87 ILE A N 1
ATOM 700 C CA . ILE A 1 87 ? 2.360 0.054 10.308 1.00 98.44 87 ILE A CA 1
ATOM 701 C C . ILE A 1 87 ? 2.240 -1.456 10.068 1.00 98.44 87 ILE A C 1
ATOM 703 O O . ILE A 1 87 ? 3.259 -2.137 9.985 1.00 98.44 87 ILE A O 1
ATOM 707 N N . MET A 1 88 ? 1.017 -1.975 9.899 1.00 98.56 88 MET A N 1
ATOM 708 C CA . MET A 1 88 ? 0.776 -3.402 9.633 1.00 98.56 88 MET A CA 1
ATOM 709 C C . MET A 1 88 ? 1.482 -3.884 8.357 1.00 98.56 88 MET A C 1
ATOM 711 O O . MET A 1 88 ? 2.043 -4.979 8.335 1.00 98.56 88 MET A O 1
ATOM 715 N N . ALA A 1 89 ? 1.470 -3.074 7.297 1.00 98.75 89 ALA A N 1
ATOM 716 C CA . ALA A 1 89 ? 2.161 -3.374 6.045 1.00 98.75 89 ALA A CA 1
ATOM 717 C C . ALA A 1 89 ? 3.684 -3.417 6.235 1.00 98.75 89 ALA A C 1
ATOM 719 O O . ALA A 1 89 ? 4.344 -4.382 5.858 1.00 98.75 89 ALA A O 1
ATOM 720 N N . ALA A 1 90 ? 4.251 -2.384 6.865 1.00 97.94 90 ALA A N 1
ATOM 721 C CA . ALA A 1 90 ? 5.689 -2.301 7.106 1.00 97.94 90 ALA A CA 1
ATOM 722 C C . ALA A 1 90 ? 6.203 -3.433 8.008 1.00 97.94 90 ALA A C 1
ATOM 724 O O . ALA A 1 90 ? 7.307 -3.954 7.811 1.00 97.94 90 ALA A O 1
ATOM 725 N N . ALA A 1 91 ? 5.380 -3.844 8.971 1.00 97.75 91 ALA A N 1
ATOM 726 C CA . ALA A 1 91 ? 5.693 -4.914 9.896 1.00 97.75 91 ALA A CA 1
ATOM 727 C C . ALA A 1 91 ? 5.843 -6.287 9.224 1.00 97.75 91 ALA A C 1
ATOM 729 O O . ALA A 1 91 ? 6.674 -7.071 9.675 1.00 97.75 91 ALA A O 1
ATOM 730 N N . ARG A 1 92 ? 5.146 -6.556 8.104 1.00 97.81 92 ARG A N 1
ATOM 731 C CA . ARG A 1 92 ? 5.314 -7.804 7.324 1.00 97.81 92 ARG A CA 1
ATOM 732 C C . ARG A 1 92 ? 6.746 -8.028 6.841 1.00 97.81 92 ARG A C 1
ATOM 734 O O . ARG A 1 92 ? 7.145 -9.165 6.623 1.00 97.81 92 ARG A O 1
ATOM 741 N N . HIS A 1 93 ? 7.517 -6.957 6.676 1.00 96.12 93 HIS A N 1
ATOM 742 C CA . HIS A 1 93 ? 8.914 -7.021 6.253 1.00 96.12 93 HIS A CA 1
ATOM 743 C C . HIS A 1 93 ? 9.894 -6.658 7.376 1.00 96.12 93 HIS A C 1
ATOM 745 O O . HIS A 1 93 ? 11.058 -6.405 7.088 1.00 96.12 93 HIS A O 1
ATOM 751 N N . HIS A 1 94 ? 9.437 -6.578 8.633 1.00 94.62 94 HIS A N 1
ATOM 752 C CA . HIS A 1 94 ? 10.235 -6.116 9.777 1.00 94.62 94 HIS A CA 1
ATOM 753 C C . HIS A 1 94 ? 10.930 -4.760 9.536 1.00 94.62 94 HIS A C 1
ATOM 755 O O . HIS A 1 94 ? 12.034 -4.510 10.015 1.00 94.62 94 HIS A O 1
ATOM 761 N N . CYS A 1 95 ? 10.282 -3.861 8.787 1.00 94.00 95 CYS A N 1
ATOM 762 C CA . CYS A 1 95 ? 10.848 -2.563 8.431 1.00 94.00 95 CYS A CA 1
ATOM 763 C C . CYS A 1 95 ? 10.688 -1.560 9.584 1.00 94.00 95 CYS A C 1
ATOM 765 O O . CYS A 1 95 ? 9.714 -0.802 9.635 1.00 94.00 95 CYS A O 1
ATOM 767 N N . ASN A 1 96 ? 11.654 -1.555 10.510 1.00 90.38 96 ASN A N 1
ATOM 768 C CA . ASN A 1 96 ? 11.641 -0.710 11.712 1.00 90.38 96 ASN A CA 1
ATOM 769 C C . ASN A 1 96 ? 11.466 0.774 11.379 1.00 90.38 96 ASN A C 1
ATOM 771 O O . ASN A 1 96 ? 10.662 1.453 12.013 1.00 90.38 96 ASN A O 1
ATOM 775 N N . TYR A 1 97 ? 12.161 1.256 10.346 1.00 89.50 97 TYR A N 1
ATOM 776 C CA . TYR A 1 97 ? 12.080 2.643 9.896 1.00 89.50 97 TYR A CA 1
ATOM 777 C C . TYR A 1 97 ? 10.642 3.098 9.597 1.00 89.50 97 TYR A C 1
ATOM 779 O O . TYR A 1 97 ? 10.185 4.125 10.103 1.00 89.50 97 TYR A O 1
ATOM 787 N N . LEU A 1 98 ? 9.900 2.326 8.795 1.00 92.81 98 LEU A N 1
ATOM 788 C CA . LEU A 1 98 ? 8.534 2.690 8.410 1.00 92.81 98 LEU A CA 1
ATOM 789 C C . LEU A 1 98 ? 7.529 2.440 9.534 1.00 92.81 98 LEU A C 1
ATOM 791 O O . LEU A 1 98 ? 6.596 3.230 9.688 1.00 92.81 98 LEU A O 1
ATOM 795 N N . VAL A 1 99 ? 7.727 1.391 10.342 1.00 94.19 99 VAL A N 1
ATOM 796 C CA . VAL A 1 99 ? 6.930 1.163 11.558 1.00 94.19 99 VAL A CA 1
ATOM 797 C C . VAL A 1 99 ? 7.058 2.363 12.495 1.00 94.19 99 VAL A C 1
ATOM 799 O O . VAL A 1 99 ? 6.042 2.893 12.945 1.00 94.19 99 VAL A O 1
ATOM 802 N N . TYR A 1 100 ? 8.277 2.851 12.723 1.00 89.94 100 TYR A N 1
ATOM 803 C CA . TYR A 1 100 ? 8.539 4.046 13.522 1.00 89.94 100 TYR A CA 1
ATOM 804 C C . TYR A 1 100 ? 7.867 5.289 12.927 1.00 89.94 100 TYR A C 1
ATOM 806 O O . TYR A 1 100 ? 7.068 5.945 13.600 1.00 8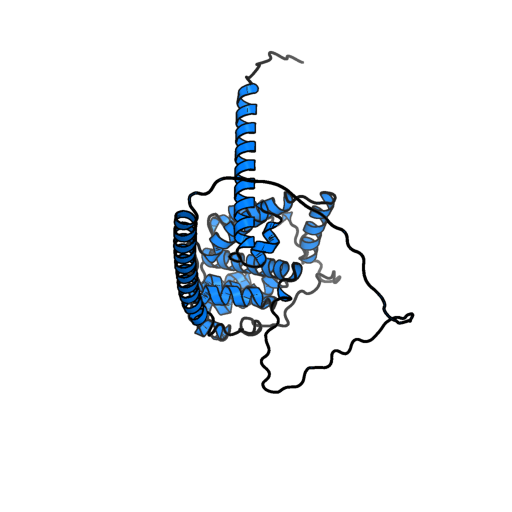9.94 100 TYR A O 1
ATOM 814 N N . LEU A 1 101 ? 8.130 5.580 11.649 1.00 91.12 101 LEU A N 1
ATOM 815 C CA . LEU A 1 101 ? 7.613 6.773 10.979 1.00 91.12 101 LEU A CA 1
ATOM 816 C C . LEU A 1 101 ? 6.081 6.831 11.036 1.00 91.12 101 LEU A C 1
ATOM 818 O O . LEU A 1 101 ? 5.503 7.870 11.362 1.00 91.12 101 LEU A O 1
ATOM 822 N N . HIS A 1 102 ? 5.410 5.718 10.741 1.00 95.19 102 HIS A N 1
ATOM 823 C CA . HIS A 1 102 ? 3.954 5.666 10.760 1.00 95.19 102 HIS A CA 1
ATOM 824 C C . HIS A 1 102 ? 3.368 5.596 12.172 1.00 95.19 102 HIS A C 1
ATOM 826 O O . HIS A 1 102 ? 2.273 6.119 12.360 1.00 95.19 102 HIS A O 1
ATOM 832 N N . SER A 1 103 ? 4.084 5.062 13.167 1.00 93.94 103 SER A N 1
ATOM 833 C CA . SER A 1 103 ? 3.677 5.149 14.581 1.00 93.94 103 SER A CA 1
ATOM 834 C C . SER A 1 103 ? 3.668 6.596 15.070 1.00 93.94 103 SER A C 1
ATOM 836 O O . SER A 1 103 ? 2.692 7.036 15.676 1.00 93.94 103 SER A O 1
ATOM 838 N N . ALA A 1 104 ? 4.699 7.373 14.727 1.00 90.38 104 ALA A N 1
ATOM 839 C CA . ALA A 1 104 ? 4.753 8.798 15.047 1.00 90.38 104 ALA A CA 1
ATOM 840 C C . ALA A 1 104 ? 3.614 9.579 14.365 1.00 90.38 104 ALA A C 1
ATOM 842 O O . ALA A 1 104 ? 2.923 10.369 15.009 1.00 90.38 104 ALA A O 1
ATOM 843 N N . GLN A 1 105 ? 3.364 9.330 13.072 1.00 93.19 105 GLN A N 1
ATOM 844 C CA . GLN A 1 105 ? 2.251 9.980 12.367 1.00 93.19 105 GLN A CA 1
ATOM 845 C C . GLN A 1 105 ? 0.883 9.551 12.907 1.00 93.19 105 GLN A C 1
ATOM 847 O O . GLN A 1 105 ? 0.004 10.395 13.045 1.00 93.19 105 GLN A O 1
ATOM 852 N N . PHE A 1 106 ? 0.705 8.275 13.254 1.00 96.62 106 PHE A N 1
ATOM 853 C CA . PHE A 1 106 ? -0.519 7.757 13.863 1.00 96.62 106 PHE A CA 1
ATOM 854 C C . PHE A 1 106 ? -0.885 8.528 15.137 1.00 96.62 106 PHE A C 1
ATOM 856 O O . PHE A 1 106 ? -2.020 8.986 15.261 1.00 96.62 106 PHE A O 1
ATOM 863 N N . LEU A 1 107 ? 0.080 8.730 16.040 1.00 95.50 107 LEU A N 1
ATOM 864 C CA . LEU A 1 107 ? -0.123 9.517 17.259 1.00 95.50 107 LEU A CA 1
ATOM 865 C C . LEU A 1 107 ? -0.415 10.987 16.938 1.00 95.50 107 LEU A C 1
ATOM 867 O O . LEU A 1 107 ? -1.359 11.560 17.480 1.00 95.50 107 LEU A O 1
ATOM 871 N N . ARG A 1 108 ? 0.328 11.579 15.993 1.00 93.19 108 ARG A N 1
ATOM 872 C CA . ARG A 1 108 ? 0.153 12.978 15.570 1.00 93.19 108 ARG A CA 1
ATOM 873 C C . ARG A 1 108 ? -1.247 13.273 15.032 1.00 93.19 108 ARG A C 1
ATOM 875 O O . ARG A 1 108 ? -1.773 14.356 15.266 1.00 93.19 108 ARG A O 1
ATOM 882 N N . VAL A 1 109 ? -1.864 12.326 14.324 1.00 95.19 109 VAL A N 1
ATOM 883 C CA . VAL A 1 109 ? -3.237 12.476 13.809 1.00 95.19 109 VAL A CA 1
ATOM 884 C C . VAL A 1 109 ? -4.318 12.081 14.828 1.00 95.19 109 VAL A C 1
ATOM 886 O O . VAL A 1 109 ? -5.484 11.946 14.455 1.00 95.19 109 VAL A O 1
ATOM 889 N N . GLY A 1 110 ? -3.958 11.890 16.103 1.00 96.25 110 GLY A N 1
ATOM 890 C CA . GLY A 1 110 ? -4.892 11.577 17.189 1.00 96.25 110 GLY A CA 1
ATOM 891 C C . GLY A 1 110 ? -5.276 10.100 17.292 1.00 96.25 110 GLY A C 1
ATOM 892 O O . GLY A 1 110 ? -6.368 9.781 17.762 1.00 96.25 110 GLY A O 1
ATOM 893 N N . GLY A 1 111 ? -4.422 9.192 16.815 1.00 97.06 111 GLY A N 1
ATOM 894 C CA . GLY A 1 111 ? -4.595 7.756 17.007 1.00 97.06 111 GLY A CA 1
ATOM 895 C C . GLY A 1 111 ? -4.483 7.346 18.477 1.00 97.06 111 GLY A C 1
ATOM 896 O O . GLY A 1 111 ? -3.695 7.912 19.230 1.00 97.06 111 GLY A O 1
ATOM 897 N N . ASP A 1 112 ? -5.272 6.349 18.882 1.00 97.38 112 ASP A N 1
ATOM 898 C CA . ASP A 1 112 ? -5.255 5.811 20.245 1.00 97.38 112 ASP A CA 1
ATOM 899 C C . ASP A 1 112 ? -3.931 5.068 20.520 1.00 97.38 112 ASP A C 1
ATOM 901 O O . ASP A 1 112 ? -3.687 4.021 19.904 1.00 97.38 112 ASP A O 1
ATOM 905 N N . PRO A 1 113 ? -3.085 5.547 21.456 1.00 95.69 113 PRO A N 1
ATOM 906 C CA . PRO A 1 113 ? -1.792 4.932 21.755 1.00 95.69 113 PRO A CA 1
ATOM 907 C C . PRO A 1 113 ? -1.885 3.457 22.162 1.00 95.69 113 PRO A C 1
ATOM 909 O O . PRO A 1 113 ? -0.914 2.717 21.994 1.00 95.69 113 PRO A O 1
ATOM 912 N N . LEU A 1 114 ? -3.038 2.996 22.665 1.00 96.19 114 LEU A N 1
ATOM 913 C CA . LEU A 1 114 ? -3.240 1.593 23.026 1.00 96.19 114 LEU A CA 1
ATOM 914 C C . LEU A 1 114 ? -3.065 0.658 21.826 1.00 96.19 114 LEU A C 1
ATOM 916 O O . LEU A 1 114 ? -2.569 -0.454 21.998 1.00 96.19 114 LEU A O 1
ATOM 920 N N . TRP A 1 115 ? -3.387 1.101 20.607 1.00 96.94 115 TRP A N 1
ATOM 921 C CA . TRP A 1 115 ? -3.259 0.262 19.410 1.00 96.94 115 TRP A CA 1
ATOM 922 C C . TRP A 1 115 ? -1.796 -0.066 19.092 1.00 96.94 115 TRP A C 1
ATOM 924 O O . TRP A 1 115 ? -1.510 -1.103 18.489 1.00 96.94 115 TRP A O 1
ATOM 934 N N . LEU A 1 116 ? -0.857 0.786 19.523 1.00 95.88 116 LEU A N 1
ATOM 935 C CA . LEU A 1 116 ? 0.582 0.575 19.344 1.00 95.88 116 LEU A CA 1
ATOM 936 C C . LEU A 1 116 ? 1.155 -0.504 20.277 1.00 95.88 116 LEU A C 1
ATOM 938 O O . LEU A 1 116 ? 2.321 -0.870 20.144 1.00 95.88 116 LEU A O 1
ATOM 942 N N . GLN A 1 117 ? 0.352 -1.068 21.189 1.00 94.94 117 GLN A N 1
ATOM 943 C CA . GLN A 1 117 ? 0.761 -2.235 21.979 1.00 94.94 117 GLN A CA 1
ATOM 944 C C . GLN A 1 117 ? 0.868 -3.514 21.130 1.00 94.94 117 GLN A C 1
ATOM 946 O O . GLN A 1 117 ? 1.606 -4.432 21.507 1.00 94.94 117 GLN A O 1
ATOM 951 N N . GLY A 1 118 ? 0.166 -3.560 19.992 1.00 94.75 118 GLY A N 1
ATOM 952 C CA . GLY A 1 118 ? 0.182 -4.653 19.023 1.00 94.75 118 GLY A CA 1
ATOM 953 C C . GLY A 1 118 ? -1.168 -4.835 18.329 1.00 94.75 118 GLY A C 1
ATOM 954 O O . GLY A 1 118 ? -2.155 -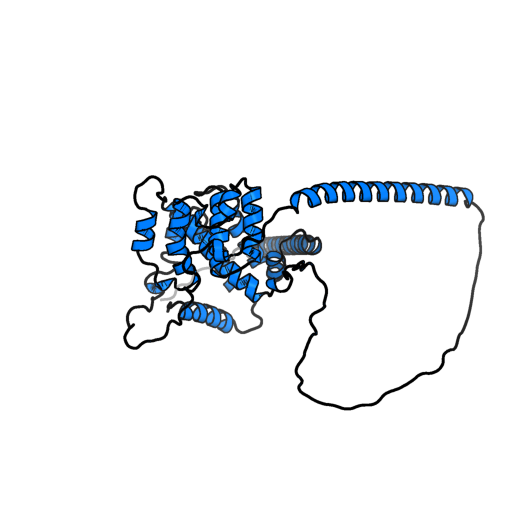4.185 18.676 1.00 94.75 118 GLY A O 1
ATOM 955 N N . LEU A 1 119 ? -1.222 -5.764 17.375 1.00 96.19 119 LEU A N 1
ATOM 956 C CA . LEU A 1 119 ? -2.396 -6.040 16.545 1.00 96.19 119 LEU A CA 1
ATOM 957 C C . LEU A 1 119 ? -3.637 -6.375 17.383 1.00 96.19 119 LEU A C 1
ATOM 959 O O . LEU A 1 119 ? -4.732 -5.924 17.062 1.00 96.19 119 LEU A O 1
ATOM 963 N N . GLU A 1 120 ? -3.470 -7.103 18.490 1.00 96.06 120 GLU A N 1
ATOM 964 C CA . GLU A 1 120 ? -4.573 -7.478 19.386 1.00 96.06 120 GLU A CA 1
ATOM 965 C C . GLU A 1 120 ? -5.246 -6.294 20.088 1.00 96.06 120 GLU A C 1
ATOM 967 O O . GLU A 1 120 ? -6.419 -6.385 20.451 1.00 96.06 120 GLU A O 1
ATOM 972 N N . ALA A 1 121 ? -4.532 -5.178 20.250 1.00 96.06 121 ALA A N 1
ATOM 973 C CA . ALA A 1 121 ? -5.076 -3.959 20.839 1.00 96.06 121 ALA A CA 1
ATOM 974 C C . ALA A 1 121 ? -5.833 -3.088 19.819 1.00 96.06 121 ALA A C 1
ATOM 976 O O . ALA A 1 121 ? -6.511 -2.136 20.206 1.00 96.06 121 ALA A O 1
ATOM 977 N N . ALA A 1 122 ? -5.745 -3.403 18.523 1.00 95.88 122 ALA A N 1
ATOM 978 C CA . ALA A 1 122 ? -6.443 -2.676 17.472 1.00 95.88 122 ALA A CA 1
ATOM 979 C C . ALA A 1 122 ? -7.915 -3.112 17.322 1.00 95.88 122 ALA A C 1
ATOM 981 O O . ALA A 1 122 ? -8.293 -4.246 17.652 1.00 95.88 122 ALA A O 1
ATOM 982 N N . PRO A 1 123 ? -8.770 -2.247 16.739 1.00 95.12 123 PRO A N 1
ATOM 983 C CA . PRO A 1 123 ? -10.142 -2.587 16.406 1.00 95.12 123 PRO A CA 1
ATOM 984 C C . PRO A 1 123 ? -10.238 -3.905 15.626 1.00 95.12 123 PRO A C 1
ATOM 986 O O . PRO A 1 123 ? -9.441 -4.132 14.709 1.00 95.12 123 PRO A O 1
ATOM 989 N N . PRO A 1 124 ? -11.244 -4.759 15.909 1.00 93.25 124 PRO A N 1
ATOM 990 C CA . PRO A 1 124 ? -11.432 -6.031 15.206 1.00 93.25 124 PRO A CA 1
ATOM 991 C C . PRO A 1 124 ? -11.426 -5.882 13.680 1.00 93.25 124 PRO A C 1
ATOM 993 O O . PRO A 1 124 ? -10.871 -6.718 12.972 1.00 93.25 124 PRO A O 1
ATOM 996 N N . ARG A 1 125 ? -11.986 -4.776 13.178 1.00 92.38 125 ARG A N 1
ATOM 997 C CA . ARG A 1 125 ? -11.983 -4.418 11.760 1.00 92.38 125 ARG A CA 1
ATOM 998 C C . ARG A 1 125 ? -10.589 -4.390 11.126 1.00 92.38 125 ARG A C 1
ATOM 1000 O O . ARG A 1 125 ? -10.440 -4.885 10.012 1.00 92.38 125 ARG A O 1
ATOM 1007 N N . LEU A 1 126 ? -9.594 -3.824 11.814 1.00 95.50 126 LEU A N 1
ATOM 1008 C CA . LEU A 1 126 ? -8.208 -3.757 11.336 1.00 95.50 126 LEU A CA 1
ATOM 1009 C C . LEU A 1 126 ? -7.514 -5.116 11.456 1.00 95.50 126 LEU A C 1
ATOM 1011 O O . LEU A 1 126 ? -6.810 -5.514 10.537 1.00 95.50 126 LEU A O 1
ATOM 1015 N N . ARG A 1 127 ? -7.802 -5.888 12.511 1.00 95.31 127 ARG A N 1
ATOM 1016 C CA . ARG A 1 127 ? -7.276 -7.257 12.669 1.00 95.31 127 ARG A CA 1
ATOM 1017 C C . ARG A 1 127 ? -7.683 -8.191 11.528 1.00 95.31 127 ARG A C 1
ATOM 1019 O O . ARG A 1 127 ? -6.877 -8.991 11.062 1.00 95.31 127 ARG A O 1
ATOM 1026 N N . LEU A 1 128 ? -8.910 -8.059 11.018 1.00 94.19 128 LEU A N 1
ATOM 1027 C CA . LEU A 1 128 ? -9.367 -8.831 9.854 1.00 94.19 128 LEU A CA 1
ATOM 1028 C C . LEU A 1 128 ? -8.538 -8.553 8.590 1.00 94.19 128 LEU A C 1
ATOM 1030 O O . LEU A 1 128 ? -8.393 -9.446 7.754 1.00 94.19 128 LEU A O 1
ATOM 1034 N N . LEU A 1 129 ? -7.978 -7.347 8.455 1.00 96.62 129 LEU A N 1
ATOM 1035 C CA . LEU A 1 129 ? -7.164 -6.958 7.304 1.00 96.62 129 LEU A CA 1
ATOM 1036 C C . LEU A 1 129 ? -5.817 -7.698 7.265 1.00 96.62 129 LEU A C 1
ATOM 1038 O O . LEU A 1 129 ? -5.264 -7.885 6.183 1.00 96.62 129 LEU A O 1
ATOM 1042 N N . ASP A 1 130 ? -5.310 -8.178 8.405 1.00 96.62 130 ASP A N 1
ATOM 1043 C CA . ASP A 1 130 ? -4.005 -8.848 8.475 1.00 96.62 130 ASP A CA 1
ATOM 1044 C C . ASP A 1 130 ? -3.931 -10.113 7.596 1.00 96.62 130 ASP A C 1
ATOM 1046 O O . ASP A 1 130 ? -2.905 -10.418 6.987 1.00 96.62 130 ASP A O 1
ATOM 1050 N N . HIS A 1 131 ? -5.064 -10.801 7.424 1.00 95.69 131 HIS A N 1
ATOM 1051 C CA . HIS A 1 131 ? -5.150 -12.001 6.592 1.00 95.69 131 HIS A CA 1
ATOM 1052 C C . HIS A 1 131 ? -4.837 -11.720 5.120 1.00 95.69 131 HIS A C 1
ATOM 1054 O O . HIS A 1 131 ? -4.125 -12.495 4.489 1.00 95.69 131 HIS A O 1
ATOM 1060 N N . ILE A 1 132 ? -5.366 -10.626 4.558 1.00 97.31 132 ILE A N 1
ATOM 1061 C CA . ILE A 1 132 ? -5.043 -10.238 3.179 1.00 97.31 132 ILE A CA 1
ATOM 1062 C C . ILE A 1 132 ? -3.691 -9.521 3.114 1.00 97.31 132 ILE A C 1
ATOM 1064 O O . ILE A 1 132 ? -2.975 -9.694 2.133 1.00 97.31 132 ILE A O 1
ATOM 1068 N N . ASN A 1 133 ? -3.309 -8.785 4.164 1.00 98.38 133 ASN A N 1
ATOM 1069 C CA . ASN A 1 133 ? -2.014 -8.114 4.278 1.00 98.38 133 ASN A CA 1
ATOM 1070 C C . ASN A 1 133 ? -0.845 -9.088 4.067 1.00 98.38 133 ASN A C 1
ATOM 1072 O O . ASN A 1 133 ? -0.045 -8.889 3.153 1.00 98.38 133 ASN A O 1
ATOM 1076 N N . LYS A 1 134 ? -0.797 -10.192 4.829 1.00 97.38 134 LYS A N 1
ATOM 1077 C CA . LYS A 1 134 ? 0.280 -11.188 4.696 1.00 97.38 134 LYS A CA 1
ATOM 1078 C C . LYS A 1 134 ? 0.352 -11.805 3.299 1.00 97.38 134 LYS A C 1
ATOM 1080 O O . LYS A 1 134 ? 1.439 -11.989 2.758 1.00 97.38 134 LYS A O 1
ATOM 1085 N N . VAL A 1 135 ? -0.805 -12.074 2.689 1.00 96.75 135 VAL A N 1
ATOM 1086 C CA . VAL A 1 135 ? -0.882 -12.638 1.337 1.00 96.75 135 VAL A CA 1
ATOM 1087 C C . VAL A 1 135 ? -0.341 -11.632 0.324 1.00 96.75 135 VAL A C 1
ATOM 1089 O O . VAL A 1 135 ? 0.523 -11.984 -0.470 1.00 96.75 135 VAL A O 1
ATOM 1092 N N . LEU A 1 136 ? -0.770 -10.369 0.391 1.00 97.25 136 LEU A N 1
ATOM 1093 C CA . LEU A 1 136 ? -0.297 -9.311 -0.507 1.00 97.25 136 LEU A CA 1
ATOM 1094 C C . LEU A 1 136 ? 1.201 -9.015 -0.355 1.00 97.25 136 LEU A C 1
ATOM 1096 O O . LEU A 1 136 ? 1.842 -8.665 -1.342 1.00 97.25 136 LEU A O 1
ATOM 1100 N N . ALA A 1 137 ? 1.750 -9.132 0.856 1.00 97.38 137 ALA A N 1
ATOM 1101 C CA . ALA A 1 137 ? 3.161 -8.866 1.133 1.00 97.38 137 ALA A CA 1
ATOM 1102 C C . ALA A 1 137 ? 4.103 -9.936 0.561 1.00 97.38 137 ALA A C 1
ATOM 1104 O O . ALA A 1 137 ? 5.220 -9.616 0.155 1.00 97.38 137 ALA A O 1
ATOM 1105 N N . HIS A 1 138 ? 3.675 -11.203 0.544 1.00 95.50 138 HIS A N 1
ATOM 1106 C CA . HIS A 1 138 ? 4.593 -12.325 0.319 1.00 95.50 138 HIS A CA 1
ATOM 1107 C C . HIS A 1 138 ? 4.193 -13.267 -0.817 1.00 95.50 138 HIS A C 1
ATOM 1109 O O . HIS A 1 138 ? 5.068 -13.760 -1.523 1.00 95.50 138 HIS A O 1
ATOM 1115 N N . GLN A 1 139 ? 2.896 -13.527 -1.000 1.00 93.56 139 GLN A N 1
ATOM 1116 C CA . GLN A 1 139 ? 2.381 -14.483 -1.987 1.00 93.56 139 GLN A CA 1
ATOM 1117 C C . GLN A 1 139 ? 1.091 -13.947 -2.645 1.00 93.56 139 GLN A C 1
ATOM 1119 O O . GLN A 1 139 ? 0.018 -14.541 -2.496 1.00 93.56 139 GLN A O 1
ATOM 1124 N N . PRO A 1 140 ? 1.147 -12.805 -3.362 1.00 93.06 140 PRO A N 1
ATOM 1125 C CA . PRO A 1 140 ? -0.048 -12.110 -3.859 1.00 93.06 140 PRO A CA 1
ATOM 1126 C C . PRO A 1 140 ? -0.880 -12.936 -4.856 1.00 93.06 140 PRO A C 1
ATOM 1128 O O . PRO A 1 140 ? -2.072 -12.686 -5.018 1.00 93.06 140 PRO A O 1
ATOM 1131 N N . TRP A 1 141 ? -0.300 -13.962 -5.486 1.00 90.38 141 TRP A N 1
ATOM 1132 C CA . TRP A 1 141 ? -1.028 -14.899 -6.353 1.00 90.38 141 TRP A CA 1
ATOM 1133 C C . TRP A 1 141 ? -2.056 -15.760 -5.599 1.00 90.38 141 TRP A C 1
ATOM 1135 O O . TRP A 1 141 ? -2.986 -16.276 -6.216 1.00 90.38 141 TRP A O 1
ATOM 1145 N N . LEU A 1 142 ? -1.950 -15.888 -4.270 1.00 91.50 142 LEU A N 1
ATOM 1146 C CA . LEU A 1 142 ? -2.935 -16.598 -3.446 1.00 91.50 142 LEU A CA 1
ATOM 1147 C C . LEU A 1 142 ? -4.154 -15.740 -3.075 1.00 91.50 142 LEU A C 1
ATOM 1149 O O . LEU A 1 142 ? -5.057 -16.218 -2.379 1.00 91.50 142 LEU A O 1
ATOM 1153 N N . THR A 1 143 ? -4.228 -14.477 -3.508 1.00 93.06 143 THR A N 1
ATOM 1154 C CA . THR A 1 143 ? -5.383 -13.618 -3.222 1.00 93.06 143 THR A CA 1
ATOM 1155 C C . THR A 1 143 ? -6.663 -14.166 -3.871 1.00 93.06 143 THR A C 1
ATOM 1157 O O . THR A 1 143 ? -6.965 -13.930 -5.035 1.00 93.06 143 THR A O 1
ATOM 1160 N N . ALA A 1 144 ? -7.464 -14.876 -3.077 1.00 91.94 144 ALA A N 1
ATOM 1161 C CA . ALA A 1 144 ? -8.774 -15.399 -3.463 1.00 91.94 144 ALA A CA 1
ATOM 1162 C C . ALA A 1 144 ? -9.954 -14.465 -3.121 1.00 91.94 144 ALA A C 1
ATOM 1164 O O . ALA A 1 144 ? -9.882 -13.640 -2.205 1.00 91.94 144 ALA A O 1
ATOM 1165 N N . CYS A 1 145 ? -11.103 -14.676 -3.783 1.00 93.94 145 CYS A N 1
ATOM 1166 C CA . CYS A 1 145 ? -12.360 -13.971 -3.491 1.00 93.94 145 CYS A CA 1
ATOM 1167 C C . CYS A 1 145 ? -12.817 -14.115 -2.031 1.00 93.94 145 CYS A C 1
ATOM 1169 O O . CYS A 1 145 ? -13.486 -13.222 -1.518 1.00 93.94 145 CYS A O 1
ATOM 1171 N N . SER A 1 146 ? -12.453 -15.208 -1.352 1.00 94.12 146 SER A N 1
ATOM 1172 C CA . SER A 1 146 ? -12.769 -15.441 0.062 1.00 94.12 146 SER A CA 1
ATOM 1173 C C . SER A 1 146 ? -12.152 -14.389 0.990 1.00 94.12 146 SER A C 1
ATOM 1175 O O . SER A 1 146 ? -12.800 -13.993 1.964 1.00 94.12 146 SER A O 1
ATOM 1177 N N . HIS A 1 147 ? -10.951 -13.884 0.674 1.00 94.56 147 HIS A N 1
ATOM 1178 C CA . HIS A 1 147 ? -10.320 -12.791 1.420 1.00 94.56 147 HIS A CA 1
ATOM 1179 C C . HIS A 1 147 ? -11.170 -11.519 1.336 1.00 94.56 147 HIS A C 1
ATOM 1181 O O . HIS A 1 147 ? -11.496 -10.914 2.355 1.00 94.56 147 HIS A O 1
ATOM 1187 N N . ILE A 1 148 ? -11.605 -11.164 0.123 1.00 94.88 148 ILE A N 1
ATOM 1188 C CA . ILE A 1 148 ? -12.438 -9.982 -0.131 1.00 94.88 148 ILE A CA 1
ATOM 1189 C C . ILE A 1 148 ? -13.812 -10.141 0.520 1.00 94.88 148 ILE A C 1
ATOM 1191 O O . ILE A 1 148 ? -14.260 -9.267 1.257 1.00 94.88 148 ILE A O 1
ATOM 1195 N N . GLN A 1 149 ? -14.468 -11.284 0.307 1.00 93.69 149 GLN A N 1
ATOM 1196 C CA . GLN A 1 149 ? -15.782 -11.568 0.879 1.00 93.69 149 GLN A CA 1
ATOM 1197 C C . GLN A 1 149 ? -15.767 -11.459 2.399 1.00 93.69 149 GLN A C 1
ATOM 1199 O O . GLN A 1 149 ? -16.696 -10.885 2.947 1.00 93.69 149 GLN A O 1
ATOM 1204 N N . THR A 1 150 ? -14.722 -11.954 3.071 1.00 92.88 150 THR A N 1
ATOM 1205 C CA . THR A 1 150 ? -14.603 -11.899 4.537 1.00 92.88 150 THR A CA 1
ATOM 1206 C C . THR A 1 150 ? -14.599 -10.468 5.071 1.00 92.88 150 THR A C 1
ATOM 1208 O O . THR A 1 150 ? -15.261 -10.211 6.072 1.00 92.88 150 THR A O 1
ATOM 1211 N N . LEU A 1 151 ? -13.936 -9.537 4.381 1.00 93.81 151 LEU A N 1
ATOM 1212 C CA . LEU A 1 151 ? -13.890 -8.120 4.763 1.00 93.81 151 LEU A CA 1
ATOM 1213 C C . LEU A 1 151 ? -15.208 -7.386 4.465 1.00 93.81 151 LEU A C 1
ATOM 1215 O O . LEU A 1 151 ? -15.583 -6.467 5.191 1.00 93.81 151 LEU A O 1
ATOM 1219 N N . LEU A 1 152 ? -15.932 -7.817 3.428 1.00 93.50 152 LEU A N 1
ATOM 1220 C CA . LEU A 1 152 ? -17.213 -7.234 3.016 1.00 93.50 152 LEU A CA 1
ATOM 1221 C C . LEU A 1 152 ? -18.438 -7.874 3.698 1.00 93.50 152 LEU A C 1
ATOM 1223 O O . LEU A 1 152 ? -19.569 -7.476 3.407 1.00 93.50 152 LEU A O 1
ATOM 1227 N N . LYS A 1 153 ? -18.259 -8.872 4.580 1.00 88.94 153 LYS A N 1
ATOM 1228 C CA . LYS A 1 153 ? -19.381 -9.503 5.297 1.00 88.94 153 LYS A CA 1
ATOM 1229 C C . LYS A 1 153 ? -20.140 -8.449 6.104 1.00 88.94 153 LYS A C 1
ATOM 1231 O O . LYS A 1 153 ? -19.548 -7.698 6.875 1.00 88.94 153 LYS A O 1
ATOM 1236 N N . SER A 1 154 ? -21.463 -8.419 5.941 1.00 77.94 154 SER A N 1
ATOM 1237 C CA . SER A 1 154 ? -22.337 -7.501 6.672 1.00 77.94 154 SER A CA 1
ATOM 1238 C C . SER A 1 154 ? -22.240 -7.738 8.182 1.00 77.94 154 SER A C 1
ATOM 1240 O O . SER A 1 154 ? -22.355 -8.872 8.646 1.00 77.94 154 SER A O 1
ATOM 1242 N N . GLY A 1 155 ? -22.033 -6.664 8.941 1.00 78.31 155 GLY A N 1
ATOM 1243 C CA . GLY A 1 155 ? -21.871 -6.689 10.393 1.00 78.31 155 GLY A CA 1
ATOM 1244 C C . GLY A 1 155 ? -21.278 -5.377 10.909 1.00 78.31 155 GLY A C 1
ATOM 1245 O O . GLY A 1 155 ? -20.991 -4.470 10.129 1.00 78.31 155 GLY A O 1
ATOM 1246 N N . GLU A 1 156 ? -21.058 -5.281 12.219 1.00 73.75 156 GLU A N 1
ATOM 1247 C CA . GLU A 1 156 ? -20.544 -4.066 12.880 1.00 73.75 156 GLU A CA 1
ATOM 1248 C 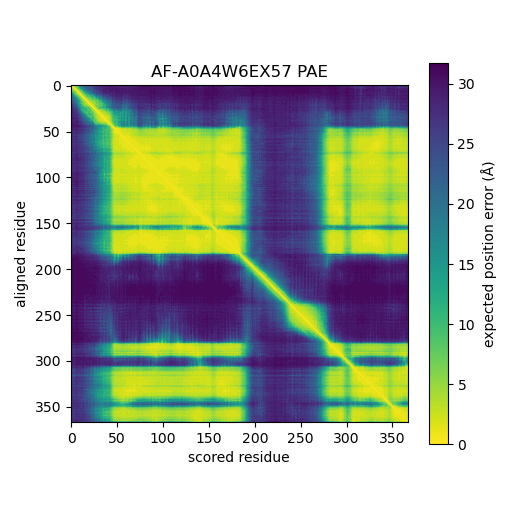C . GLU A 1 156 ? -19.128 -3.659 12.428 1.00 73.75 156 GLU A C 1
ATOM 1250 O O . GLU A 1 156 ? -18.733 -2.511 12.590 1.00 73.75 156 GLU A O 1
ATOM 1255 N N . GLN A 1 157 ? -18.366 -4.585 11.839 1.00 81.19 157 GLN A N 1
ATOM 1256 C CA . GLN A 1 157 ? -16.970 -4.396 11.419 1.00 81.19 157 GLN A CA 1
ATOM 1257 C C . GLN A 1 157 ? -16.808 -4.418 9.887 1.00 81.19 157 GLN A C 1
ATOM 1259 O O . GLN A 1 157 ? -15.723 -4.711 9.382 1.00 81.19 157 GLN A O 1
ATOM 1264 N N . CYS A 1 158 ? -17.892 -4.184 9.138 1.00 86.75 158 CYS A N 1
ATOM 1265 C CA . CYS A 1 158 ? -17.883 -4.321 7.683 1.00 86.75 158 CYS A CA 1
ATOM 1266 C C . CYS A 1 158 ? -17.038 -3.240 6.997 1.00 86.75 158 CYS A C 1
ATOM 1268 O O . CYS A 1 158 ? -17.029 -2.072 7.390 1.00 86.75 158 CYS A O 1
ATOM 1270 N N . TRP A 1 159 ? -16.326 -3.644 5.947 1.00 95.56 159 TRP A N 1
ATOM 1271 C CA . TRP A 1 159 ? -15.646 -2.724 5.049 1.00 95.56 159 TRP A CA 1
ATOM 1272 C C . TRP A 1 159 ? -16.545 -2.373 3.869 1.00 95.56 159 TRP A C 1
ATOM 1274 O O . TRP A 1 159 ? -17.181 -3.248 3.280 1.00 95.56 159 TRP A O 1
ATOM 1284 N N . SER A 1 160 ? -16.564 -1.102 3.475 1.00 95.94 160 SER A N 1
ATOM 1285 C CA . SER A 1 160 ? -17.015 -0.734 2.136 1.00 95.94 160 SER A CA 1
ATOM 1286 C C . SER A 1 160 ? -15.940 -1.070 1.097 1.00 95.94 160 SER A C 1
ATOM 1288 O O . SER A 1 160 ? -14.751 -1.181 1.405 1.00 95.94 160 SER A O 1
ATOM 1290 N N . LEU A 1 161 ? -16.351 -1.186 -0.168 1.00 96.50 161 LEU A N 1
ATOM 1291 C CA . LEU A 1 161 ? -15.412 -1.382 -1.277 1.00 96.50 161 LEU A CA 1
ATOM 1292 C C . LEU A 1 161 ? -14.407 -0.227 -1.398 1.00 96.50 161 LEU A C 1
ATOM 1294 O O . LEU A 1 161 ? -13.241 -0.475 -1.685 1.00 96.50 161 LEU A O 1
ATOM 1298 N N . ALA A 1 162 ? -14.841 1.012 -1.157 1.00 97.81 162 ALA A N 1
ATOM 1299 C CA . ALA A 1 162 ? -13.979 2.190 -1.234 1.00 97.81 162 ALA A CA 1
ATOM 1300 C C . ALA A 1 162 ? -12.886 2.169 -0.154 1.00 97.81 162 ALA A C 1
ATOM 1302 O O . ALA A 1 162 ? -11.709 2.369 -0.451 1.00 97.81 162 ALA A O 1
ATOM 1303 N N . GLU A 1 163 ? -13.263 1.855 1.089 1.00 98.00 163 GLU A N 1
ATOM 1304 C CA . GLU A 1 163 ? -12.313 1.707 2.197 1.00 98.00 163 GLU A CA 1
ATOM 1305 C C . GLU A 1 163 ? -11.341 0.551 1.958 1.00 98.00 163 GLU A C 1
ATOM 1307 O O . GLU A 1 163 ? -10.147 0.697 2.210 1.00 98.00 163 GLU A O 1
ATOM 1312 N N . LEU A 1 164 ? -11.825 -0.583 1.437 1.00 97.56 164 LEU A N 1
ATOM 1313 C CA . LEU A 1 164 ? -10.968 -1.728 1.135 1.00 97.56 164 LEU A CA 1
ATOM 1314 C C . LEU A 1 164 ? -9.967 -1.412 0.017 1.00 97.56 164 LEU A C 1
ATOM 1316 O O . LEU A 1 164 ? -8.795 -1.757 0.140 1.00 97.56 164 LEU A O 1
ATOM 1320 N N . VAL A 1 165 ? -10.391 -0.725 -1.048 1.00 98.25 165 VAL A N 1
ATOM 1321 C CA . VAL A 1 165 ? -9.478 -0.293 -2.119 1.00 98.25 165 VAL A CA 1
ATOM 1322 C C . VAL A 1 165 ? -8.423 0.664 -1.576 1.00 98.25 165 VAL A C 1
ATOM 1324 O O . VAL A 1 165 ? -7.241 0.468 -1.854 1.00 98.25 165 VAL A O 1
ATOM 1327 N N . GLN A 1 166 ? -8.805 1.649 -0.758 1.00 98.62 166 GLN A N 1
ATOM 1328 C CA . GLN A 1 166 ? -7.830 2.546 -0.137 1.00 98.62 166 GLN A CA 1
ATOM 1329 C C . GLN A 1 166 ? -6.844 1.784 0.763 1.00 98.62 166 GLN A C 1
ATOM 1331 O O . GLN A 1 166 ? -5.641 2.025 0.680 1.00 98.62 166 GLN A O 1
ATOM 1336 N N . ALA A 1 167 ? -7.322 0.838 1.578 1.00 98.62 167 ALA A N 1
ATOM 1337 C CA . ALA A 1 167 ? -6.460 0.010 2.419 1.00 98.62 167 ALA A CA 1
ATOM 1338 C C . ALA A 1 167 ? -5.467 -0.814 1.589 1.00 98.62 167 ALA A C 1
ATOM 1340 O O . ALA A 1 167 ? -4.276 -0.782 1.876 1.00 98.62 167 ALA A O 1
ATOM 1341 N N . VAL A 1 168 ? -5.922 -1.495 0.532 1.00 98.44 168 VAL A N 1
ATOM 1342 C CA . VAL A 1 168 ? -5.050 -2.289 -0.354 1.00 98.44 168 VAL A CA 1
ATOM 1343 C C . VAL A 1 168 ? -3.999 -1.413 -1.041 1.00 98.44 168 VAL A C 1
ATOM 1345 O O . VAL A 1 168 ? -2.846 -1.826 -1.148 1.00 98.44 168 VAL A O 1
ATOM 1348 N N . VAL A 1 169 ? -4.356 -0.192 -1.452 1.00 98.69 169 VAL A N 1
ATOM 1349 C CA . VAL A 1 169 ? -3.391 0.769 -2.009 1.00 98.69 169 VAL A CA 1
ATOM 1350 C C . VAL A 1 169 ? -2.336 1.163 -0.969 1.00 98.69 169 VAL A C 1
ATOM 1352 O O . VAL A 1 169 ? -1.155 1.200 -1.306 1.00 98.69 169 VAL A O 1
ATOM 1355 N N . ILE A 1 170 ? -2.728 1.419 0.285 1.00 98.88 170 ILE A N 1
ATOM 1356 C CA . ILE A 1 170 ? -1.784 1.735 1.372 1.00 98.88 170 ILE A CA 1
ATOM 1357 C C . ILE A 1 170 ? -0.863 0.541 1.655 1.00 98.88 170 ILE A C 1
ATOM 1359 O O . ILE A 1 170 ? 0.350 0.725 1.711 1.00 98.88 170 ILE A O 1
ATOM 1363 N N . LEU A 1 171 ? -1.412 -0.675 1.767 1.00 98.81 171 LEU A N 1
ATOM 1364 C CA . LEU A 1 171 ? -0.630 -1.899 1.966 1.00 98.81 171 LEU A CA 1
ATOM 1365 C C . LEU A 1 171 ? 0.425 -2.060 0.861 1.00 98.81 171 LEU A C 1
ATOM 1367 O O . LEU A 1 171 ? 1.616 -2.149 1.146 1.00 98.81 171 LEU A O 1
ATOM 1371 N N . ALA A 1 172 ? 0.003 -2.013 -0.407 1.00 98.50 172 ALA A N 1
ATOM 1372 C CA . ALA A 1 172 ? 0.900 -2.161 -1.552 1.00 98.50 172 ALA A CA 1
ATOM 1373 C C . ALA A 1 172 ? 1.956 -1.043 -1.625 1.00 98.50 172 ALA A C 1
ATOM 1375 O O . ALA A 1 172 ? 3.119 -1.310 -1.936 1.00 98.50 172 ALA A O 1
ATOM 1376 N N . HIS A 1 173 ? 1.573 0.203 -1.313 1.00 98.44 173 HIS A N 1
ATOM 1377 C CA . HIS A 1 173 ? 2.502 1.335 -1.242 1.00 98.44 173 HIS A CA 1
ATOM 1378 C C . HIS A 1 173 ? 3.588 1.099 -0.194 1.00 98.44 173 HIS A C 1
ATOM 1380 O O . HIS A 1 173 ? 4.768 1.267 -0.500 1.00 98.44 173 HIS A O 1
ATOM 1386 N N . CYS A 1 174 ? 3.206 0.678 1.011 1.00 98.44 174 CYS A N 1
ATOM 1387 C CA . CYS A 1 174 ? 4.134 0.444 2.111 1.00 98.44 174 CYS A CA 1
ATOM 1388 C C . CYS A 1 174 ? 5.012 -0.797 1.891 1.00 98.44 174 CYS A C 1
ATOM 1390 O O . CYS A 1 174 ? 6.206 -0.709 2.152 1.00 98.44 174 CYS A O 1
ATOM 1392 N N . HIS A 1 175 ? 4.494 -1.899 1.333 1.00 98.50 175 HIS A N 1
ATOM 1393 C CA . HIS A 1 175 ? 5.319 -3.065 0.969 1.00 98.50 175 HIS A CA 1
ATOM 1394 C C . HIS A 1 175 ? 6.408 -2.690 -0.043 1.00 98.50 175 HIS A C 1
ATOM 1396 O O . HIS A 1 175 ? 7.589 -2.973 0.162 1.00 98.50 175 HIS A O 1
ATOM 1402 N N . ALA A 1 176 ? 6.030 -1.976 -1.110 1.00 97.19 176 ALA A N 1
ATOM 1403 C CA . ALA A 1 176 ? 6.988 -1.489 -2.098 1.00 97.19 176 ALA A CA 1
ATOM 1404 C C . ALA A 1 176 ? 8.003 -0.514 -1.477 1.00 97.19 176 ALA A C 1
ATOM 1406 O O . ALA A 1 176 ? 9.177 -0.506 -1.853 1.00 97.19 176 ALA A O 1
ATOM 1407 N N . LEU A 1 177 ? 7.563 0.302 -0.515 1.00 96.25 177 LEU A N 1
ATOM 1408 C CA . LEU A 1 177 ? 8.436 1.229 0.189 1.00 96.25 177 LEU A CA 1
ATOM 1409 C C . LEU A 1 177 ? 9.422 0.509 1.120 1.00 96.25 177 LEU A C 1
ATOM 1411 O O . LEU A 1 177 ? 10.573 0.927 1.179 1.00 96.25 177 LEU A O 1
ATOM 1415 N N . CYS A 1 178 ? 9.036 -0.597 1.765 1.00 96.19 178 CYS A N 1
ATOM 1416 C CA . CYS A 1 178 ? 9.969 -1.450 2.507 1.00 96.19 178 CYS A CA 1
ATOM 1417 C C . CYS A 1 178 ? 11.103 -1.942 1.606 1.00 96.19 178 CYS A C 1
ATOM 1419 O O . CYS A 1 178 ? 12.270 -1.815 1.968 1.00 96.19 178 CYS A O 1
ATOM 1421 N N . SER A 1 179 ? 10.785 -2.446 0.407 1.00 95.19 179 SER A N 1
ATOM 1422 C CA . SER A 1 179 ? 11.812 -2.875 -0.552 1.00 95.19 179 SER A CA 1
ATOM 1423 C C . SER A 1 179 ? 12.763 -1.738 -0.931 1.00 95.19 179 SER A C 1
ATOM 1425 O O . SER A 1 179 ? 13.961 -1.965 -1.071 1.00 95.19 179 SER A O 1
ATOM 1427 N N . PHE A 1 180 ? 12.248 -0.513 -1.071 1.00 94.38 180 PHE A N 1
ATOM 1428 C CA . PHE A 1 180 ? 13.072 0.664 -1.343 1.00 94.38 180 PHE A CA 1
ATOM 1429 C C . PHE A 1 180 ? 13.981 1.027 -0.158 1.00 94.38 180 PHE A C 1
ATOM 1431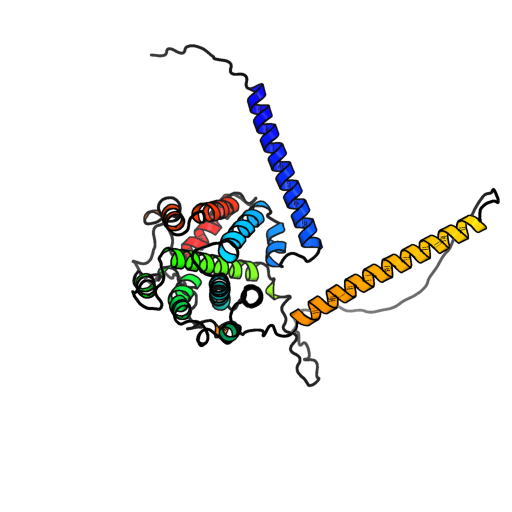 O O . PHE A 1 180 ? 15.173 1.226 -0.357 1.00 94.38 180 PHE A O 1
ATOM 1438 N N . VAL A 1 181 ? 13.446 1.058 1.067 1.00 92.69 181 VAL A N 1
ATOM 1439 C CA . VAL A 1 181 ? 14.198 1.330 2.311 1.00 92.69 181 VAL A CA 1
ATOM 1440 C C . VAL A 1 181 ? 15.362 0.348 2.466 1.00 92.69 181 VAL A C 1
ATOM 1442 O O . VAL A 1 181 ? 16.504 0.771 2.639 1.00 92.69 181 VAL A O 1
ATOM 1445 N N . PHE A 1 182 ? 15.103 -0.954 2.321 1.00 91.44 182 PHE A N 1
ATOM 1446 C CA . PHE A 1 182 ? 16.154 -1.972 2.397 1.00 91.44 182 PHE A CA 1
ATOM 1447 C C . PHE A 1 182 ? 17.137 -1.897 1.223 1.00 91.44 182 PHE A C 1
ATOM 1449 O O . PHE A 1 182 ? 18.333 -2.091 1.408 1.00 91.44 182 PHE A O 1
ATOM 1456 N N . GLY A 1 183 ? 16.658 -1.582 0.017 1.00 90.81 183 GLY A N 1
ATOM 1457 C CA . GLY A 1 183 ? 17.512 -1.432 -1.163 1.00 90.81 183 GLY A CA 1
ATOM 1458 C C . GLY A 1 183 ? 18.428 -0.203 -1.125 1.00 90.81 183 GLY A C 1
ATOM 1459 O O . GLY A 1 183 ? 19.453 -0.195 -1.805 1.00 90.81 183 GLY A O 1
ATOM 1460 N N . CYS A 1 184 ? 18.075 0.822 -0.345 1.00 84.50 184 CYS A N 1
ATOM 1461 C CA . CYS A 1 184 ? 18.834 2.066 -0.196 1.00 84.50 184 CYS A CA 1
ATOM 1462 C C . CYS A 1 184 ? 19.673 2.139 1.094 1.00 84.50 184 CYS A C 1
ATOM 1464 O O . CYS A 1 184 ? 20.243 3.193 1.367 1.00 84.50 184 CYS A O 1
ATOM 1466 N N . ASP A 1 185 ? 19.757 1.048 1.862 1.00 67.38 185 ASP A N 1
ATOM 1467 C CA . ASP A 1 185 ? 20.580 0.904 3.076 1.00 67.38 185 ASP A CA 1
ATOM 1468 C C . ASP A 1 185 ? 20.283 1.923 4.197 1.00 67.38 185 ASP A C 1
ATOM 1470 O O . ASP A 1 185 ? 21.118 2.203 5.058 1.00 67.38 185 ASP A O 1
ATOM 1474 N N . THR A 1 186 ? 19.065 2.476 4.232 1.00 59.84 186 THR A N 1
ATOM 1475 C CA . THR A 1 186 ? 18.653 3.457 5.255 1.00 59.84 186 THR A CA 1
ATOM 1476 C C . THR A 1 186 ? 18.511 2.858 6.659 1.00 59.84 186 THR A C 1
ATOM 1478 O O . THR A 1 186 ? 18.293 3.602 7.608 1.00 59.84 186 THR A O 1
ATOM 1481 N N . ASP A 1 187 ? 18.613 1.533 6.803 1.00 52.16 187 ASP A N 1
ATOM 1482 C CA . ASP A 1 187 ? 18.529 0.830 8.094 1.00 52.16 187 ASP A CA 1
ATOM 1483 C C . ASP A 1 187 ? 19.874 0.835 8.854 1.00 52.16 187 ASP A C 1
ATOM 1485 O O . ASP A 1 187 ? 19.909 0.608 10.061 1.00 52.16 187 ASP A O 1
ATOM 1489 N N . SER A 1 188 ? 20.986 1.151 8.175 1.00 46.75 188 SER A N 1
ATOM 1490 C CA . SER A 1 188 ? 22.329 1.184 8.779 1.00 46.75 188 SER A CA 1
ATOM 1491 C C . SER A 1 188 ? 22.528 2.319 9.800 1.00 46.75 188 SER A C 1
ATOM 1493 O O . SER A 1 188 ? 23.336 2.176 10.720 1.00 46.75 188 SER A O 1
ATOM 1495 N N . ASP A 1 189 ? 21.734 3.392 9.714 1.00 48.09 189 ASP A N 1
ATOM 1496 C CA . ASP A 1 189 ? 21.749 4.515 10.665 1.00 48.09 189 ASP A CA 1
ATOM 1497 C C . ASP A 1 189 ? 20.809 4.305 11.874 1.00 48.09 189 ASP A C 1
ATOM 1499 O O . ASP A 1 189 ? 20.872 5.056 12.849 1.00 48.09 189 ASP A O 1
ATOM 1503 N N . PHE A 1 190 ? 19.970 3.260 11.861 1.00 46.47 190 PHE A N 1
ATOM 1504 C CA . PHE A 1 190 ? 19.058 2.902 12.957 1.00 46.47 190 PHE A CA 1
ATOM 1505 C C . PHE A 1 190 ? 19.638 1.777 13.820 1.00 46.47 190 PHE A C 1
ATOM 1507 O O . PHE A 1 190 ? 18.996 0.758 14.068 1.00 46.47 190 PHE A O 1
ATOM 1514 N N . VAL A 1 191 ? 20.859 1.954 14.328 1.00 37.22 191 VAL A N 1
ATOM 1515 C CA . VAL A 1 191 ? 21.345 1.107 15.426 1.00 37.22 191 VAL A CA 1
ATOM 1516 C C . VAL A 1 191 ? 20.626 1.549 16.705 1.00 37.22 191 VAL A C 1
ATOM 1518 O O . VAL A 1 191 ? 20.811 2.692 17.135 1.00 37.22 191 VAL A O 1
ATOM 1521 N N . PRO A 1 192 ? 19.828 0.685 17.363 1.00 39.09 192 PRO A N 1
ATOM 1522 C CA . PRO A 1 192 ? 19.271 1.012 18.662 1.00 39.09 192 PRO A CA 1
ATOM 1523 C C . PRO A 1 192 ? 20.440 1.230 19.614 1.00 39.09 192 PRO A C 1
ATOM 1525 O O . PRO A 1 192 ? 21.274 0.338 19.792 1.00 39.09 192 PRO A O 1
ATOM 1528 N N . LEU A 1 193 ? 20.512 2.400 20.245 1.00 32.69 193 LEU A N 1
ATOM 1529 C CA . LEU A 1 193 ? 21.429 2.615 21.353 1.00 32.69 193 LEU A CA 1
ATOM 1530 C C . LEU A 1 193 ? 20.957 1.726 22.512 1.00 32.69 193 LEU A C 1
ATOM 1532 O O . LEU A 1 193 ? 20.193 2.150 23.379 1.00 32.69 193 LEU A O 1
ATOM 1536 N N . SER A 1 194 ? 21.368 0.458 22.510 1.00 34.28 194 SER A N 1
ATOM 1537 C CA . SER A 1 194 ? 21.124 -0.459 23.611 1.00 34.28 194 SER A CA 1
ATOM 1538 C C . SER A 1 194 ? 21.877 0.081 24.823 1.00 34.28 194 SER A C 1
ATOM 1540 O O . SER A 1 194 ? 23.076 -0.155 24.991 1.00 34.28 194 SER A O 1
ATOM 1542 N N . LYS A 1 195 ? 21.190 0.841 25.677 1.00 34.28 195 LYS A N 1
ATOM 1543 C CA . LYS A 1 195 ? 21.670 1.148 27.023 1.00 34.28 195 LYS A CA 1
ATOM 1544 C C . LYS A 1 195 ? 21.627 -0.153 27.824 1.00 34.28 195 LYS A C 1
ATOM 1546 O O . LYS A 1 195 ? 20.648 -0.439 28.501 1.00 34.28 195 LYS A O 1
ATOM 1551 N N . SER A 1 196 ? 22.681 -0.959 27.722 1.00 30.38 196 SER A N 1
ATOM 1552 C CA . SER A 1 196 ? 22.975 -1.971 28.734 1.00 30.38 196 SER A CA 1
ATOM 1553 C C . SER A 1 196 ? 23.551 -1.251 29.956 1.00 30.38 196 SER A C 1
ATOM 1555 O O . SER A 1 196 ? 24.602 -0.610 29.838 1.00 30.38 196 SER A O 1
ATOM 1557 N N . PRO A 1 197 ? 22.913 -1.322 31.135 1.00 40.03 197 PRO A N 1
ATOM 1558 C CA . PRO A 1 197 ? 23.534 -0.892 32.367 1.00 40.03 197 PRO A CA 1
ATOM 1559 C C . PRO A 1 197 ? 24.437 -2.033 32.830 1.00 40.03 197 PRO A C 1
ATOM 1561 O O . PRO A 1 197 ? 24.003 -2.892 33.589 1.00 40.03 197 PRO A O 1
ATOM 1564 N N . ASN A 1 198 ? 25.653 -2.101 32.286 1.00 34.50 198 ASN A N 1
ATOM 1565 C CA . ASN A 1 198 ? 26.883 -2.507 32.976 1.00 34.50 198 ASN A CA 1
ATOM 1566 C C . ASN A 1 198 ? 28.013 -2.712 31.964 1.00 34.50 198 ASN A C 1
ATOM 1568 O O . ASN A 1 198 ? 27.870 -3.389 30.948 1.00 34.50 198 ASN A O 1
ATOM 1572 N N . GLY A 1 199 ? 29.142 -2.066 32.255 1.00 40.59 199 GLY A N 1
ATOM 1573 C CA . GLY A 1 199 ? 30.265 -1.921 31.347 1.00 40.59 199 GLY A CA 1
ATOM 1574 C C . GLY A 1 199 ? 31.027 -3.213 31.079 1.00 40.59 199 GLY A C 1
ATOM 1575 O O . GLY A 1 199 ? 31.511 -3.872 31.994 1.00 40.59 199 GLY A O 1
ATOM 1576 N N . THR A 1 200 ? 31.217 -3.509 29.799 1.00 32.97 200 THR A N 1
ATOM 1577 C CA . THR A 1 200 ? 32.485 -3.961 29.202 1.00 32.97 200 THR A CA 1
ATOM 1578 C C . THR A 1 200 ? 32.329 -3.863 27.679 1.00 32.97 200 THR A C 1
ATOM 1580 O O . THR A 1 200 ? 31.285 -4.265 27.166 1.00 32.97 200 THR A O 1
ATOM 1583 N N . PRO A 1 201 ? 33.291 -3.295 26.928 1.00 30.17 201 PRO A N 1
ATOM 1584 C CA . PRO A 1 201 ? 33.171 -3.223 25.476 1.00 30.17 201 PRO A CA 1
ATOM 1585 C C . PRO A 1 201 ? 33.318 -4.637 24.887 1.00 30.17 201 PRO A C 1
ATOM 1587 O O . PRO A 1 201 ? 34.256 -5.343 25.272 1.00 30.17 201 PRO A O 1
ATOM 1590 N N . PRO A 1 202 ? 32.445 -5.078 23.962 1.00 31.17 202 PRO A N 1
ATOM 1591 C CA . PRO A 1 202 ? 32.659 -6.337 23.280 1.00 31.17 202 PRO A CA 1
ATOM 1592 C C . PRO A 1 202 ? 33.832 -6.173 22.314 1.00 31.17 202 PRO A C 1
ATOM 1594 O O . PRO A 1 202 ? 33.845 -5.326 21.421 1.00 31.17 202 PRO A O 1
ATOM 1597 N N . THR A 1 203 ? 34.848 -6.986 22.567 1.00 26.55 203 THR A N 1
ATOM 1598 C CA . THR A 1 203 ? 36.032 -7.198 21.748 1.00 26.55 203 THR A CA 1
ATOM 1599 C C . THR A 1 203 ? 35.610 -7.494 20.312 1.00 26.55 203 THR A C 1
ATOM 1601 O O . THR A 1 203 ? 35.006 -8.526 20.027 1.00 26.55 203 THR A O 1
ATOM 1604 N N . PHE A 1 204 ? 35.923 -6.571 19.406 1.00 27.97 204 PHE A N 1
ATOM 1605 C CA . PHE A 1 204 ? 35.866 -6.814 17.973 1.00 27.97 204 PHE A CA 1
ATOM 1606 C C . PHE A 1 204 ? 36.900 -7.902 17.648 1.00 27.97 204 PHE A C 1
ATOM 1608 O O . PHE A 1 204 ? 38.099 -7.689 17.831 1.00 27.97 204 PHE A O 1
ATOM 1615 N N . CYS A 1 205 ? 36.436 -9.067 17.200 1.00 24.88 205 CYS A N 1
ATOM 1616 C CA . CYS A 1 205 ? 37.265 -10.130 16.636 1.00 24.88 205 CYS A CA 1
ATOM 1617 C C . CYS A 1 205 ? 37.080 -10.134 15.112 1.00 24.88 205 CYS A C 1
ATOM 1619 O O . CYS A 1 205 ? 36.037 -10.593 14.645 1.00 24.88 205 CYS A O 1
ATOM 1621 N N . PRO A 1 206 ? 38.054 -9.666 14.316 1.00 29.05 206 PRO A N 1
ATOM 1622 C CA . PRO A 1 206 ? 38.100 -9.931 12.886 1.00 29.05 206 PRO A CA 1
ATOM 1623 C C . PRO A 1 206 ? 38.968 -11.171 12.634 1.00 29.05 206 PRO A C 1
ATOM 1625 O O . PRO A 1 206 ? 40.150 -11.172 12.971 1.00 29.05 206 PRO A O 1
ATOM 1628 N N . PHE A 1 207 ? 38.403 -12.222 12.033 1.00 26.22 207 PHE A N 1
ATOM 1629 C CA . PHE A 1 207 ? 39.212 -13.289 11.439 1.00 26.22 207 PHE A CA 1
ATOM 1630 C C . PHE A 1 207 ? 39.644 -12.893 10.020 1.00 26.22 207 PHE A C 1
ATOM 1632 O O . PHE A 1 207 ? 38.841 -12.819 9.094 1.00 26.22 207 PHE A O 1
ATOM 1639 N N . ASP A 1 208 ? 40.938 -12.601 9.946 1.00 27.83 208 ASP A N 1
ATOM 1640 C CA . ASP A 1 208 ? 41.935 -12.744 8.883 1.00 27.83 208 ASP A CA 1
ATOM 1641 C C . ASP A 1 208 ? 41.576 -13.405 7.536 1.00 27.83 208 ASP A C 1
ATOM 1643 O O . ASP A 1 208 ? 41.153 -14.558 7.473 1.00 27.83 208 ASP A O 1
ATOM 1647 N N . ALA A 1 209 ? 41.983 -12.718 6.458 1.00 26.91 209 ALA A N 1
ATOM 1648 C CA . ALA A 1 209 ? 42.852 -13.206 5.367 1.00 26.91 209 ALA A CA 1
ATOM 1649 C C . ALA A 1 209 ? 43.198 -11.999 4.454 1.00 26.91 209 ALA A C 1
ATOM 1651 O O . ALA A 1 209 ? 42.299 -11.263 4.072 1.00 26.91 209 ALA A O 1
ATOM 1652 N N . ALA A 1 210 ? 44.420 -11.677 4.021 1.00 26.61 210 ALA A N 1
ATOM 1653 C CA . ALA A 1 210 ? 45.741 -12.265 4.175 1.00 26.61 210 ALA A CA 1
ATOM 1654 C C . ALA A 1 210 ? 46.830 -11.181 3.935 1.00 26.61 210 ALA A C 1
ATOM 1656 O O . ALA A 1 210 ? 46.698 -10.359 3.033 1.00 26.61 210 ALA A O 1
ATOM 1657 N N . ASN A 1 211 ? 47.875 -11.215 4.775 1.00 29.19 211 ASN A N 1
ATOM 1658 C CA . ASN A 1 211 ? 49.327 -11.076 4.528 1.00 29.19 211 ASN A CA 1
ATOM 1659 C C . ASN A 1 211 ? 49.827 -10.337 3.251 1.00 29.19 211 ASN A C 1
ATOM 1661 O O . ASN A 1 211 ? 49.413 -10.659 2.147 1.00 29.19 211 ASN A O 1
ATOM 1665 N N . GLY A 1 212 ? 50.838 -9.460 3.263 1.00 25.31 212 GLY A N 1
ATOM 1666 C CA . GLY A 1 212 ? 51.774 -9.040 4.306 1.00 25.31 212 GLY A CA 1
ATOM 1667 C C . GLY A 1 212 ? 52.931 -8.209 3.713 1.00 25.31 212 GLY A C 1
ATOM 1668 O O . GLY A 1 212 ? 53.246 -8.349 2.532 1.00 25.31 212 GLY A O 1
ATOM 1669 N N . ASN A 1 213 ? 53.517 -7.331 4.542 1.00 30.11 213 ASN A N 1
ATOM 1670 C CA . ASN A 1 213 ? 54.963 -7.065 4.726 1.00 30.11 213 ASN A CA 1
ATOM 1671 C C . ASN A 1 213 ? 55.279 -5.616 5.171 1.00 30.11 213 ASN A C 1
ATOM 1673 O O . ASN A 1 213 ? 55.398 -4.695 4.371 1.00 30.11 213 ASN A O 1
ATOM 1677 N N . THR A 1 214 ? 55.383 -5.453 6.496 1.00 29.75 214 THR A N 1
ATOM 1678 C CA . THR A 1 214 ? 56.582 -5.030 7.261 1.00 29.75 214 THR A CA 1
ATOM 1679 C C . THR A 1 214 ? 57.540 -3.942 6.715 1.00 29.75 214 THR A C 1
ATOM 1681 O O . THR A 1 214 ? 58.313 -4.191 5.797 1.00 29.75 214 THR A O 1
ATOM 1684 N N . ASN A 1 215 ? 57.611 -2.787 7.417 1.00 29.42 215 ASN A N 1
ATOM 1685 C CA . ASN A 1 215 ? 58.772 -2.292 8.218 1.00 29.42 215 ASN A CA 1
ATOM 1686 C C . ASN A 1 215 ? 58.882 -0.735 8.339 1.00 29.42 215 ASN A C 1
ATOM 1688 O O . ASN A 1 215 ? 59.377 -0.055 7.451 1.00 29.42 215 ASN A O 1
ATOM 1692 N N . VAL A 1 216 ? 58.392 -0.211 9.475 1.00 29.06 216 VAL A N 1
ATOM 1693 C CA . VAL A 1 216 ? 58.888 0.802 10.467 1.00 29.06 216 VAL A CA 1
ATOM 1694 C C . VAL A 1 216 ? 60.353 1.344 10.301 1.00 29.06 216 VAL A C 1
ATOM 1696 O O . VAL A 1 216 ? 61.164 0.564 9.805 1.00 29.06 216 VAL A O 1
ATOM 1699 N N . PRO A 1 217 ? 60.831 2.505 10.872 1.00 43.00 217 PRO A N 1
ATOM 1700 C CA . PRO A 1 217 ? 60.264 3.836 11.260 1.00 43.00 217 PRO A CA 1
ATOM 1701 C C . PRO A 1 217 ? 61.150 5.114 10.974 1.00 43.00 217 PRO A C 1
ATOM 1703 O O . PRO A 1 217 ? 62.315 5.023 10.610 1.00 43.00 217 PRO A O 1
ATOM 1706 N N . GLN A 1 218 ? 60.606 6.289 11.371 1.00 28.23 218 GLN A N 1
ATOM 1707 C CA . GLN A 1 218 ? 61.236 7.440 12.092 1.00 28.23 218 GLN A CA 1
ATOM 1708 C C . GLN A 1 218 ? 61.962 8.612 11.371 1.00 28.23 218 GLN A C 1
ATOM 1710 O O . GLN A 1 218 ? 63.074 8.493 10.881 1.00 28.23 218 GLN A O 1
ATOM 1715 N N . SER A 1 219 ? 61.318 9.791 11.496 1.00 27.41 219 SER A N 1
ATOM 1716 C CA . SER A 1 219 ? 61.798 11.150 11.865 1.00 27.41 219 SER A CA 1
ATOM 1717 C C . SER A 1 219 ? 63.112 11.740 11.320 1.00 27.41 219 SER A C 1
ATOM 1719 O O . SER A 1 219 ? 64.171 11.176 11.563 1.00 27.41 219 SER A O 1
ATOM 1721 N N . LEU A 1 220 ? 63.059 12.997 10.833 1.00 26.97 220 LEU A N 1
ATOM 1722 C CA . LEU A 1 220 ? 63.724 14.190 11.420 1.00 26.97 220 LEU A CA 1
ATOM 1723 C C . LEU A 1 220 ? 63.677 15.430 10.489 1.00 26.97 220 LEU A C 1
ATOM 1725 O O . LEU A 1 220 ? 63.814 15.315 9.279 1.00 26.97 220 LEU A O 1
ATOM 1729 N N . ALA A 1 221 ? 63.602 16.599 11.141 1.00 28.95 221 ALA A N 1
ATOM 1730 C CA . ALA A 1 221 ? 64.115 17.925 10.750 1.00 28.95 221 ALA A CA 1
ATOM 1731 C C . ALA A 1 221 ? 63.338 18.842 9.763 1.00 28.95 221 ALA A C 1
ATOM 1733 O O . ALA A 1 221 ? 63.171 18.578 8.578 1.00 28.95 221 ALA A O 1
ATOM 1734 N N . THR A 1 222 ? 62.947 19.996 10.317 1.00 27.89 222 THR A N 1
ATOM 1735 C CA . THR A 1 222 ? 62.597 21.309 9.725 1.00 27.89 222 THR A CA 1
ATOM 1736 C C . THR A 1 222 ? 63.870 22.080 9.275 1.00 27.89 222 THR A C 1
ATOM 1738 O O . THR A 1 222 ? 64.957 21.511 9.391 1.00 27.89 222 THR A O 1
ATOM 1741 N N . PRO A 1 223 ? 63.866 23.407 8.979 1.00 50.59 223 PRO A N 1
ATOM 1742 C CA . PRO A 1 223 ? 62.962 24.317 8.233 1.00 50.59 223 PRO A CA 1
ATOM 1743 C C . PRO A 1 223 ? 63.739 25.180 7.188 1.00 50.59 223 PRO A C 1
ATOM 1745 O O . PRO A 1 223 ? 64.964 25.150 7.161 1.00 50.59 223 PRO A O 1
ATOM 1748 N N . SER A 1 224 ? 63.072 26.052 6.408 1.00 29.86 224 SER A N 1
ATOM 1749 C CA . SER A 1 224 ? 63.684 27.354 6.055 1.00 29.86 224 SER A CA 1
ATOM 1750 C C . SER A 1 224 ? 62.690 28.423 5.578 1.00 29.86 224 SER A C 1
ATOM 1752 O O . SER A 1 224 ? 61.756 28.152 4.829 1.00 29.86 224 SER A O 1
ATOM 1754 N N . GLU A 1 225 ? 62.947 29.637 6.061 1.00 31.09 225 GLU A N 1
ATOM 1755 C CA . GLU A 1 225 ? 62.255 30.918 5.883 1.00 31.09 225 GLU A CA 1
ATOM 1756 C C . GLU A 1 225 ? 62.429 31.545 4.483 1.00 31.09 225 GLU A C 1
ATOM 1758 O O . GLU A 1 225 ? 63.253 31.083 3.699 1.00 31.09 225 GLU A O 1
ATOM 1763 N N . LEU A 1 226 ? 61.691 32.639 4.209 1.00 33.56 226 LEU A N 1
ATOM 1764 C CA . LEU A 1 226 ? 62.187 33.996 3.855 1.00 33.56 226 LEU A CA 1
ATOM 1765 C C . LEU A 1 226 ? 60.990 34.858 3.339 1.00 33.56 226 LEU A C 1
ATOM 1767 O O . LEU A 1 226 ? 60.327 34.473 2.385 1.00 33.56 226 LEU A O 1
ATOM 1771 N N . ILE A 1 227 ? 60.510 35.899 4.056 1.00 37.12 227 ILE A N 1
ATOM 1772 C CA . ILE A 1 227 ? 60.970 37.320 4.045 1.00 37.12 227 ILE A CA 1
ATOM 1773 C C . ILE A 1 227 ? 60.600 38.023 2.693 1.00 37.12 227 ILE A C 1
ATOM 1775 O O . ILE A 1 227 ? 60.959 37.511 1.649 1.00 37.12 227 ILE A O 1
ATOM 1779 N N . THR A 1 228 ? 59.885 39.164 2.521 1.00 33.00 228 THR A N 1
ATOM 1780 C CA . THR A 1 228 ? 59.793 40.480 3.218 1.00 33.00 228 THR A CA 1
ATOM 1781 C C . THR A 1 228 ? 58.705 41.401 2.570 1.00 33.00 228 THR A C 1
ATOM 1783 O O . THR A 1 228 ? 58.583 41.375 1.354 1.00 33.00 228 THR A O 1
ATOM 1786 N N . ARG A 1 229 ? 58.070 42.305 3.366 1.00 34.78 229 ARG A N 1
ATOM 1787 C CA . ARG A 1 229 ? 57.928 43.811 3.237 1.00 34.78 229 ARG A CA 1
ATOM 1788 C C . ARG A 1 229 ? 57.508 44.485 1.892 1.00 34.78 229 ARG A C 1
ATOM 1790 O O . ARG A 1 229 ? 57.973 44.079 0.849 1.00 34.78 229 ARG A O 1
ATOM 1797 N N . ARG A 1 230 ? 56.847 45.664 1.793 1.00 39.62 230 ARG A N 1
ATOM 1798 C CA . ARG A 1 230 ? 56.358 46.763 2.687 1.00 39.62 230 ARG A CA 1
ATOM 1799 C C . ARG A 1 230 ? 55.650 47.860 1.829 1.00 39.62 230 ARG A C 1
ATOM 1801 O O . ARG A 1 230 ? 55.896 47.893 0.631 1.00 39.62 230 ARG A O 1
ATOM 1808 N N . ARG A 1 231 ? 55.059 48.864 2.528 1.00 37.72 231 ARG A N 1
ATOM 1809 C CA . ARG A 1 231 ? 54.765 50.303 2.184 1.00 37.72 231 ARG A CA 1
ATOM 1810 C C . ARG A 1 231 ? 53.365 50.593 1.591 1.00 37.72 231 ARG A C 1
ATOM 1812 O O . ARG A 1 231 ? 52.922 49.823 0.763 1.00 37.72 231 ARG A O 1
ATOM 1819 N N . SER A 1 232 ? 52.636 51.677 1.918 1.00 33.66 232 SER A N 1
ATOM 1820 C CA . SER A 1 232 ? 52.906 52.946 2.642 1.00 33.66 232 SER A CA 1
ATOM 1821 C C . SER A 1 232 ? 51.598 53.776 2.806 1.00 33.66 232 SER A C 1
ATOM 1823 O O . SER A 1 232 ? 50.784 53.686 1.901 1.00 33.66 232 SER A O 1
ATOM 1825 N N . LEU A 1 233 ? 51.490 54.568 3.904 1.00 36.59 233 LEU A N 1
ATOM 1826 C CA . LEU A 1 233 ? 50.837 55.897 4.171 1.00 36.59 233 LEU A CA 1
ATOM 1827 C C . LEU A 1 233 ? 49.468 56.218 3.499 1.00 36.59 233 LEU A C 1
ATOM 1829 O O . LEU A 1 233 ? 49.310 55.987 2.313 1.00 36.59 233 LEU A O 1
ATOM 1833 N N . ASP A 1 234 ? 48.441 56.802 4.133 1.00 31.55 234 ASP A N 1
ATOM 1834 C CA . ASP A 1 234 ? 48.407 58.020 4.961 1.00 31.55 234 ASP A CA 1
ATOM 1835 C C . ASP A 1 234 ? 46.975 58.254 5.536 1.00 31.55 234 ASP A C 1
ATOM 1837 O O . ASP A 1 234 ? 46.014 57.631 5.084 1.00 31.55 234 ASP A O 1
ATOM 1841 N N . SER A 1 235 ? 46.843 59.247 6.420 1.00 41.59 235 SER A N 1
ATOM 1842 C CA . SER A 1 235 ? 45.628 59.999 6.798 1.00 41.59 235 SER A CA 1
ATOM 1843 C C . SER A 1 235 ? 44.884 59.602 8.082 1.00 41.59 235 SER A C 1
ATOM 1845 O O . SER A 1 235 ? 44.174 58.603 8.186 1.00 41.59 235 SER A O 1
ATOM 1847 N N . SER A 1 236 ? 45.058 60.474 9.078 1.00 47.72 236 SER A N 1
ATOM 1848 C CA . SER A 1 236 ? 44.466 60.446 10.405 1.00 47.72 236 SER A CA 1
ATOM 1849 C C . SER A 1 236 ? 43.151 61.227 10.438 1.00 47.72 236 SER A C 1
ATOM 1851 O O . SER A 1 236 ? 43.145 62.453 10.519 1.00 47.72 236 SER A O 1
ATOM 1853 N N . CYS A 1 237 ? 42.040 60.508 10.437 1.00 45.72 237 CYS A N 1
ATOM 1854 C CA . CYS A 1 237 ? 40.779 60.891 11.067 1.00 45.72 237 CYS A CA 1
ATOM 1855 C C . CYS A 1 237 ? 39.975 59.591 11.245 1.00 45.72 237 CYS A C 1
ATOM 1857 O O . CYS A 1 237 ? 40.192 58.643 10.502 1.00 45.72 237 CYS A O 1
ATOM 1859 N N . ASP A 1 238 ? 39.083 59.524 12.229 1.00 53.00 238 ASP A N 1
ATOM 1860 C CA . ASP A 1 238 ? 38.118 58.424 12.439 1.00 53.00 238 ASP A CA 1
ATOM 1861 C C . ASP A 1 238 ? 38.536 57.195 13.266 1.00 53.00 238 ASP A C 1
ATOM 1863 O O . ASP A 1 238 ? 37.815 56.201 13.272 1.00 53.00 238 ASP A O 1
ATOM 1867 N N . VAL A 1 239 ? 39.589 57.238 14.092 1.00 51.12 239 VAL A N 1
ATOM 1868 C CA . VAL A 1 239 ? 39.833 56.133 15.056 1.00 51.12 239 VAL A CA 1
ATOM 1869 C C . VAL A 1 239 ? 38.730 56.059 16.126 1.00 51.12 239 VAL A C 1
ATOM 1871 O O . VAL A 1 239 ? 38.374 54.971 16.574 1.00 51.12 239 VAL A O 1
ATOM 1874 N N . VAL A 1 240 ? 38.144 57.198 16.511 1.00 57.25 240 VAL A N 1
ATOM 1875 C CA . VAL A 1 240 ? 37.029 57.245 17.476 1.00 57.25 240 VAL A CA 1
ATOM 1876 C C . VAL A 1 240 ? 35.720 56.779 16.824 1.00 57.25 240 VAL A C 1
ATOM 1878 O O . VAL A 1 240 ? 35.040 55.926 17.384 1.00 57.25 240 VAL A O 1
ATOM 1881 N N . CYS A 1 241 ? 35.424 57.226 15.596 1.00 55.53 241 CYS A N 1
ATOM 1882 C CA . CYS A 1 241 ? 34.226 56.799 14.861 1.00 55.53 241 CYS A CA 1
ATOM 1883 C C . CYS A 1 241 ? 34.283 55.311 14.459 1.00 55.53 241 CYS A C 1
ATOM 1885 O O . CYS A 1 241 ? 33.266 54.618 14.503 1.00 55.53 241 CYS A O 1
ATOM 1887 N N . LEU A 1 242 ? 35.466 54.782 14.120 1.00 56.59 242 LEU A N 1
ATOM 1888 C CA . LEU A 1 242 ? 35.655 53.350 13.865 1.00 56.59 242 LEU A CA 1
ATOM 1889 C C . LEU A 1 242 ? 35.463 52.516 15.132 1.00 56.59 242 LEU A C 1
ATOM 1891 O O . LEU A 1 242 ? 34.799 51.486 15.065 1.00 56.59 242 LEU A O 1
ATOM 1895 N N . LYS A 1 243 ? 35.982 52.960 16.284 1.00 63.59 243 LYS A N 1
ATOM 1896 C CA . LYS A 1 243 ? 35.771 52.257 17.559 1.00 63.59 243 LYS A CA 1
ATOM 1897 C C . LYS A 1 243 ? 34.295 52.214 17.950 1.00 63.59 243 LYS A C 1
ATOM 1899 O O . LYS A 1 243 ? 33.815 51.145 18.303 1.00 63.59 243 LYS A O 1
ATOM 1904 N N . GLU A 1 244 ? 33.560 53.315 17.799 1.00 69.12 244 GLU A N 1
ATOM 1905 C CA . GLU A 1 244 ? 32.113 53.342 18.062 1.00 69.12 244 GLU A CA 1
ATOM 1906 C C . GLU A 1 244 ? 31.314 52.465 17.087 1.00 69.12 244 GLU A C 1
ATOM 1908 O O . GLU A 1 244 ? 30.391 51.765 17.505 1.00 69.12 244 GLU A O 1
ATOM 1913 N N . ARG A 1 245 ? 31.673 52.436 15.794 1.00 67.88 245 ARG A N 1
ATOM 1914 C CA . ARG A 1 245 ? 31.020 51.541 14.818 1.00 67.88 245 ARG A CA 1
ATOM 1915 C C . ARG A 1 245 ? 31.322 50.068 15.080 1.00 67.88 245 ARG A C 1
ATOM 1917 O O . ARG A 1 245 ? 30.427 49.245 14.911 1.00 67.88 245 ARG A O 1
ATOM 1924 N N . ILE A 1 246 ? 32.546 49.734 15.490 1.00 72.25 246 ILE A N 1
ATOM 1925 C CA . ILE A 1 246 ? 32.936 48.359 15.836 1.00 72.25 246 ILE A CA 1
ATOM 1926 C C . ILE A 1 246 ? 32.199 47.915 17.101 1.00 72.25 246 ILE A C 1
ATOM 1928 O O . ILE A 1 246 ? 31.605 46.843 17.088 1.00 72.25 246 ILE A O 1
ATOM 1932 N N . GLN A 1 247 ? 32.152 48.765 18.132 1.00 74.69 247 GLN A N 1
ATOM 1933 C CA . GLN A 1 247 ? 31.427 48.501 19.377 1.00 74.69 247 GLN A CA 1
ATOM 1934 C C . GLN A 1 247 ? 29.934 48.264 19.109 1.00 74.69 247 GLN A C 1
ATOM 1936 O O . GLN A 1 247 ? 29.388 47.232 19.485 1.00 74.69 247 GLN A O 1
ATOM 1941 N N . LYS A 1 248 ? 29.285 49.167 18.360 1.00 70.19 248 LYS A N 1
ATOM 1942 C CA . LYS A 1 248 ? 27.860 49.047 18.021 1.00 70.19 248 LYS A CA 1
ATOM 1943 C C . LYS A 1 248 ? 27.567 47.823 17.145 1.00 70.19 248 LYS A C 1
ATOM 1945 O O . LYS A 1 248 ? 26.542 47.173 17.317 1.00 70.19 248 LYS A O 1
ATOM 1950 N N . SER A 1 249 ? 28.476 47.482 16.228 1.00 64.25 249 SER A N 1
ATOM 1951 C CA . SER A 1 249 ? 28.368 46.269 15.410 1.00 64.25 249 SER A CA 1
ATOM 1952 C C . SER A 1 249 ? 28.584 44.987 16.218 1.00 64.25 249 SER A C 1
ATOM 1954 O O . SER A 1 249 ? 28.003 43.963 15.862 1.00 64.25 249 SER A O 1
ATOM 1956 N N . GLN A 1 250 ? 29.426 45.012 17.255 1.00 68.50 250 GLN A N 1
ATOM 1957 C CA . GLN A 1 250 ? 29.618 43.881 18.163 1.00 68.50 250 GLN A CA 1
ATOM 1958 C C . GLN A 1 250 ? 28.386 43.687 19.048 1.00 68.50 250 GLN A C 1
ATOM 1960 O O . GLN A 1 250 ? 27.867 42.579 19.093 1.00 68.50 250 GLN A O 1
ATOM 1965 N N . GLU A 1 251 ? 27.834 44.759 19.617 1.00 72.62 251 GLU A N 1
ATOM 1966 C CA . GLU A 1 251 ? 26.603 44.706 20.417 1.00 72.62 251 GLU A CA 1
ATOM 1967 C C . GLU A 1 251 ? 25.387 44.248 19.590 1.00 72.62 251 GLU A C 1
ATOM 1969 O O . GLU A 1 251 ? 24.582 43.441 20.051 1.00 72.62 251 GLU A O 1
ATOM 1974 N N . GLU A 1 252 ? 25.244 44.700 18.337 1.00 67.69 252 GLU A N 1
ATOM 1975 C CA . GLU A 1 252 ? 24.184 44.206 17.442 1.00 67.69 252 GLU A CA 1
ATOM 1976 C C . GLU A 1 252 ? 24.374 42.734 17.055 1.00 67.69 252 GLU A C 1
ATOM 1978 O O . GLU A 1 252 ? 23.386 42.018 16.862 1.00 67.69 252 GLU A O 1
ATOM 1983 N N . ARG A 1 253 ? 25.625 42.269 16.945 1.00 67.19 253 ARG A N 1
ATOM 1984 C CA . ARG A 1 253 ? 25.941 40.864 16.673 1.00 67.19 253 ARG A CA 1
ATOM 1985 C C . ARG A 1 253 ? 25.632 39.992 17.885 1.00 67.19 253 ARG A C 1
ATOM 1987 O O . ARG A 1 253 ? 24.924 39.010 17.709 1.00 67.19 253 ARG A O 1
ATOM 1994 N N . GLU A 1 254 ? 26.059 40.386 19.081 1.00 69.44 254 GLU A N 1
ATOM 1995 C CA . GLU A 1 254 ? 25.760 39.684 20.336 1.00 69.44 254 GLU A CA 1
ATOM 1996 C C . GLU A 1 254 ? 24.250 39.620 20.582 1.00 69.44 254 GLU A C 1
ATOM 1998 O O . GLU A 1 254 ? 23.710 38.553 20.847 1.00 69.44 254 GLU A O 1
ATOM 2003 N N . LYS A 1 255 ? 23.519 40.715 20.345 1.00 70.50 255 LYS A N 1
ATOM 2004 C CA . LYS A 1 255 ? 22.054 40.751 20.485 1.00 70.50 255 LYS A CA 1
ATOM 2005 C C . LYS A 1 255 ? 21.315 39.928 19.421 1.00 70.50 255 LYS A C 1
ATOM 2007 O O . LYS A 1 255 ? 20.155 39.556 19.617 1.00 70.50 255 LYS A O 1
ATOM 2012 N N . ARG A 1 256 ? 21.939 39.678 18.264 1.00 67.38 256 ARG A N 1
ATOM 2013 C CA . ARG A 1 256 ? 21.427 38.762 17.228 1.00 67.38 256 ARG A CA 1
ATOM 2014 C C . ARG A 1 256 ? 21.745 37.309 17.589 1.00 67.38 256 ARG A C 1
ATOM 2016 O O . ARG A 1 256 ? 20.899 36.451 17.360 1.00 67.38 256 ARG A O 1
ATOM 2023 N N . GLU A 1 257 ? 22.910 37.059 18.175 1.00 62.12 257 GLU A N 1
ATOM 2024 C CA . GLU A 1 257 ? 23.364 35.752 18.656 1.00 62.12 257 GLU A CA 1
ATOM 2025 C C . GLU A 1 257 ? 22.538 35.295 19.869 1.00 62.12 257 GLU A C 1
ATOM 2027 O O . GLU A 1 257 ? 22.041 34.177 19.861 1.00 62.12 257 GLU A O 1
ATOM 2032 N N . GLU A 1 258 ? 22.225 36.187 20.817 1.00 63.81 258 GLU A N 1
ATOM 2033 C CA . GLU A 1 258 ? 21.285 35.929 21.921 1.00 63.81 258 GLU A CA 1
ATOM 2034 C C . GLU A 1 258 ? 19.873 35.605 21.427 1.00 63.81 258 GLU A C 1
ATOM 2036 O O . GLU A 1 258 ? 19.243 34.689 21.945 1.00 63.81 258 GLU A O 1
ATOM 2041 N N . ARG A 1 259 ? 19.359 36.305 20.403 1.00 67.31 259 ARG A N 1
ATOM 2042 C CA . ARG A 1 259 ? 18.042 35.971 19.826 1.00 67.31 259 ARG A CA 1
ATOM 2043 C C . ARG A 1 259 ? 18.049 34.628 19.109 1.00 67.31 259 ARG A C 1
ATOM 2045 O O . ARG A 1 259 ? 17.052 33.917 19.178 1.00 67.31 259 ARG A O 1
ATOM 2052 N N . LEU A 1 260 ? 19.136 34.292 18.417 1.00 59.22 260 LEU A N 1
ATOM 2053 C CA . LEU A 1 260 ? 19.318 32.985 17.783 1.00 59.22 260 LEU A CA 1
ATOM 2054 C C . LEU A 1 260 ? 19.374 31.879 18.836 1.00 59.22 260 LEU A C 1
ATOM 2056 O O . LEU A 1 260 ? 18.627 30.919 18.707 1.00 59.22 260 LEU A O 1
ATOM 2060 N N . LEU A 1 261 ? 20.157 32.067 19.900 1.00 62.31 261 LEU A N 1
ATOM 2061 C CA . LEU A 1 261 ? 20.242 31.147 21.033 1.00 62.31 261 LEU A CA 1
ATOM 2062 C C . LEU A 1 261 ? 18.881 30.993 21.712 1.00 62.31 261 LEU A C 1
ATOM 2064 O O . LEU A 1 261 ? 18.425 29.877 21.874 1.00 62.31 261 LEU A O 1
ATOM 2068 N N . GLN A 1 262 ? 18.170 32.083 22.004 1.00 60.91 262 GLN A N 1
ATOM 2069 C CA . GLN A 1 262 ? 16.852 32.030 22.641 1.00 60.91 262 GLN A CA 1
ATOM 2070 C C . GLN A 1 262 ? 15.791 31.359 21.751 1.00 60.91 262 GLN A C 1
ATOM 2072 O O . GLN A 1 262 ? 14.952 30.617 22.255 1.00 60.91 262 GLN A O 1
ATOM 2077 N N . THR A 1 263 ? 15.846 31.565 20.430 1.00 51.59 263 THR A N 1
ATOM 2078 C CA . THR A 1 263 ? 14.972 30.865 19.467 1.00 51.59 263 THR A CA 1
ATOM 2079 C C . THR A 1 263 ? 15.339 29.382 19.373 1.00 51.59 263 THR A C 1
ATOM 2081 O O . THR A 1 263 ? 14.453 28.540 19.284 1.00 51.59 263 THR A O 1
ATOM 2084 N N . GLN A 1 264 ? 16.631 29.055 19.438 1.00 51.88 264 GLN A N 1
ATOM 2085 C CA . GLN A 1 264 ? 17.142 27.688 19.412 1.00 51.88 264 GLN A CA 1
ATOM 2086 C C . GLN A 1 264 ? 16.827 26.936 20.713 1.00 51.88 264 GLN A C 1
ATOM 2088 O O . GLN A 1 264 ? 16.462 25.774 20.643 1.00 51.88 264 GLN A O 1
ATOM 2093 N N . THR A 1 265 ? 16.866 27.596 21.877 1.00 49.94 265 THR A N 1
ATOM 2094 C CA . THR A 1 265 ? 16.469 27.020 23.173 1.00 49.94 265 THR A CA 1
ATOM 2095 C C . THR A 1 265 ? 14.957 26.801 23.255 1.00 49.94 265 THR A C 1
ATOM 2097 O O . THR A 1 265 ? 14.523 25.787 23.781 1.00 49.94 265 THR A O 1
ATOM 2100 N N . LEU A 1 266 ? 14.141 27.708 22.701 1.00 52.19 266 LEU A N 1
ATOM 2101 C CA . LEU A 1 266 ? 12.688 27.504 22.600 1.00 52.19 266 LEU A CA 1
ATOM 2102 C C . LEU A 1 266 ? 12.343 26.343 21.651 1.00 52.19 266 LEU A C 1
ATOM 2104 O O . LEU A 1 266 ? 11.487 25.535 21.978 1.00 52.19 266 LEU A O 1
ATOM 2108 N N . GLN A 1 267 ? 13.056 26.214 20.526 1.00 48.22 267 GLN A N 1
ATOM 2109 C CA . GLN A 1 267 ? 12.910 25.076 19.608 1.00 48.22 267 GLN A CA 1
ATOM 2110 C C . GLN A 1 267 ? 13.432 23.759 20.199 1.00 48.22 267 GLN A C 1
ATOM 2112 O O . GLN A 1 267 ? 12.863 22.714 19.916 1.00 48.22 267 GLN A O 1
ATOM 2117 N N . GLN A 1 268 ? 14.490 23.794 21.014 1.00 46.97 268 GLN A N 1
ATOM 2118 C CA . GLN A 1 268 ? 15.003 22.616 21.718 1.00 46.97 268 GLN A CA 1
ATOM 2119 C C . GLN A 1 268 ? 14.037 22.142 22.802 1.00 46.97 268 GLN A C 1
ATOM 2121 O O . GLN A 1 268 ? 13.788 20.950 22.881 1.00 46.97 268 GLN A O 1
ATOM 2126 N N . ASN A 1 269 ? 13.421 23.051 23.561 1.00 39.00 269 ASN A N 1
ATOM 2127 C CA . ASN A 1 269 ? 12.441 22.672 24.581 1.00 39.00 269 ASN A CA 1
ATOM 2128 C C . ASN A 1 269 ? 11.143 22.105 23.969 1.00 39.00 269 ASN A C 1
ATOM 2130 O O . ASN A 1 269 ? 10.598 21.151 24.512 1.00 39.00 269 ASN A O 1
ATOM 2134 N N . ASP A 1 270 ? 10.684 22.631 22.824 1.00 41.97 270 ASP A N 1
ATOM 2135 C CA . ASP A 1 270 ? 9.532 22.071 22.091 1.00 41.97 270 ASP A CA 1
ATOM 2136 C C . ASP A 1 270 ? 9.855 20.704 21.445 1.00 41.97 270 ASP A C 1
ATOM 2138 O O . ASP A 1 270 ? 8.959 19.886 21.250 1.00 41.97 270 ASP A O 1
ATOM 2142 N N . MET A 1 271 ? 11.125 20.439 21.107 1.00 41.03 271 MET A N 1
ATOM 2143 C CA . MET A 1 271 ? 11.566 19.155 20.544 1.00 41.03 271 MET A CA 1
ATOM 2144 C C . MET A 1 271 ? 11.871 18.095 21.611 1.00 41.03 271 MET A C 1
ATOM 2146 O O . MET A 1 271 ? 11.613 16.920 21.370 1.00 41.03 271 MET A O 1
ATOM 2150 N N . GLU A 1 272 ? 12.397 18.485 22.774 1.00 40.28 272 GLU A N 1
ATOM 2151 C CA . GLU A 1 272 ? 12.750 17.558 23.859 1.00 40.28 272 GLU A CA 1
ATOM 2152 C C . GLU A 1 272 ? 11.506 16.982 24.561 1.00 40.28 272 GLU A C 1
ATOM 2154 O O . GLU A 1 272 ? 11.541 15.831 24.993 1.00 40.28 272 GLU A O 1
ATOM 2159 N N . GLU A 1 273 ? 10.382 17.713 24.612 1.00 38.47 273 GLU A N 1
ATOM 2160 C CA . GLU A 1 273 ? 9.114 17.187 25.154 1.00 38.47 273 GLU A CA 1
ATOM 2161 C C . GLU A 1 273 ? 8.371 16.239 24.183 1.00 38.47 273 GLU A C 1
ATOM 2163 O O . GLU A 1 273 ? 7.604 15.390 24.638 1.00 38.47 273 GLU A O 1
ATOM 2168 N N . GLU A 1 274 ? 8.602 16.321 22.863 1.00 40.00 274 GLU A N 1
ATOM 2169 C CA . GLU A 1 274 ? 8.018 15.393 21.867 1.00 40.00 274 GLU A CA 1
ATOM 2170 C C . GLU A 1 274 ? 8.848 14.111 21.654 1.00 40.00 274 GLU A C 1
ATOM 2172 O O . GLU A 1 274 ? 8.326 13.116 21.144 1.00 40.00 274 GLU A O 1
ATOM 2177 N N . GLU A 1 275 ? 10.134 14.110 22.021 1.00 40.25 275 GLU A N 1
ATOM 2178 C CA . GLU A 1 275 ? 11.050 12.983 21.783 1.00 40.25 275 GLU A CA 1
ATOM 2179 C C . GLU A 1 275 ? 10.936 11.875 22.855 1.00 40.25 275 GLU A C 1
ATOM 2181 O O . GLU A 1 275 ? 11.366 10.734 22.649 1.00 40.25 275 GLU A O 1
ATOM 2186 N N . GLU A 1 276 ? 10.296 12.167 23.991 1.00 40.47 276 GLU A N 1
ATOM 2187 C CA . GLU A 1 276 ? 10.080 11.217 25.080 1.00 40.47 276 GLU A CA 1
ATOM 2188 C C . GLU A 1 276 ? 8.764 10.430 24.875 1.00 40.47 276 GLU A C 1
ATOM 2190 O O . GLU A 1 276 ? 7.663 10.965 24.939 1.00 40.47 276 GLU A O 1
ATOM 2195 N N . VAL A 1 277 ? 8.887 9.108 24.682 1.00 42.53 277 VAL A N 1
ATOM 2196 C CA . VAL A 1 277 ? 7.817 8.092 24.501 1.00 42.53 277 VAL A CA 1
ATOM 2197 C C . VAL A 1 277 ? 7.374 7.816 23.050 1.00 42.53 277 VAL A C 1
ATOM 2199 O O . VAL A 1 277 ? 6.194 7.625 22.761 1.00 42.53 277 VAL A O 1
ATOM 2202 N N . ILE A 1 278 ? 8.320 7.608 22.131 1.00 45.09 278 ILE A N 1
ATOM 2203 C CA . ILE A 1 278 ? 8.076 6.676 21.015 1.00 45.09 278 ILE A CA 1
ATOM 2204 C C . ILE A 1 278 ? 8.709 5.337 21.392 1.00 45.09 278 ILE A C 1
ATOM 2206 O O . ILE A 1 278 ? 9.909 5.117 21.232 1.00 45.09 278 ILE A O 1
ATOM 2210 N N . CYS A 1 279 ? 7.902 4.430 21.949 1.00 48.22 279 CYS A N 1
ATOM 2211 C CA . CYS A 1 279 ? 8.317 3.040 22.107 1.00 48.22 279 CYS A CA 1
ATOM 2212 C C . CYS A 1 279 ? 8.718 2.500 20.729 1.00 48.22 279 CYS A C 1
ATOM 2214 O O . CYS A 1 279 ? 7.900 2.504 19.811 1.00 48.22 279 CYS A O 1
ATOM 2216 N N . PHE A 1 280 ? 9.951 1.997 20.607 1.00 58.38 280 PHE A N 1
ATOM 2217 C CA . PHE A 1 280 ? 10.336 1.083 19.533 1.00 58.38 280 PHE A CA 1
ATOM 2218 C C . PHE A 1 280 ? 9.422 -0.140 19.626 1.00 58.38 280 PHE A C 1
ATOM 2220 O O . PHE A 1 280 ? 9.692 -1.093 20.360 1.00 58.38 280 PHE A O 1
ATOM 2227 N N . ALA A 1 281 ? 8.274 -0.069 18.964 1.00 63.59 281 ALA A N 1
ATOM 2228 C CA . ALA A 1 281 ? 7.356 -1.179 18.901 1.00 63.59 281 ALA A CA 1
ATOM 2229 C C . ALA A 1 281 ? 7.985 -2.221 17.975 1.00 63.59 281 ALA A C 1
ATOM 2231 O O . ALA A 1 281 ? 8.169 -1.968 16.787 1.00 63.59 281 ALA A O 1
ATOM 2232 N N . ASP A 1 282 ? 8.352 -3.368 18.548 1.00 86.56 282 ASP A N 1
ATOM 2233 C CA . ASP A 1 282 ? 8.799 -4.540 17.796 1.00 86.56 282 ASP A CA 1
ATOM 2234 C C . ASP A 1 282 ? 7.785 -4.831 16.670 1.00 86.56 282 ASP A C 1
ATOM 2236 O O . ASP A 1 282 ? 6.617 -5.104 16.984 1.00 86.56 282 ASP A O 1
ATOM 2240 N N . PRO A 1 283 ? 8.195 -4.774 15.383 1.00 92.12 283 PRO A N 1
ATOM 2241 C CA . PRO A 1 283 ? 7.305 -4.986 14.244 1.00 92.12 283 PRO A CA 1
ATOM 2242 C C . PRO A 1 283 ? 6.480 -6.272 14.350 1.00 92.12 283 PRO A C 1
ATOM 2244 O O . PRO A 1 283 ? 5.317 -6.304 13.947 1.00 92.12 283 PRO A O 1
ATOM 2247 N N . SER A 1 284 ? 7.041 -7.309 14.973 1.00 93.56 284 SER A N 1
ATOM 2248 C CA . SER A 1 284 ? 6.416 -8.625 15.141 1.00 93.56 284 SER A CA 1
ATOM 2249 C C . SER A 1 284 ? 5.084 -8.569 15.899 1.00 93.56 284 SER A C 1
ATOM 2251 O O . SER A 1 284 ? 4.247 -9.455 15.755 1.00 93.56 284 SER A O 1
ATOM 2253 N N . ARG A 1 285 ? 4.847 -7.514 16.690 1.00 95.06 285 ARG A N 1
ATOM 2254 C CA . ARG A 1 285 ? 3.600 -7.314 17.445 1.00 95.06 285 ARG A CA 1
ATOM 2255 C C . ARG A 1 285 ? 2.411 -6.906 16.578 1.00 95.06 285 ARG A C 1
ATOM 2257 O O . ARG A 1 285 ? 1.280 -6.987 17.053 1.00 95.06 285 ARG A O 1
ATOM 2264 N N . PHE A 1 286 ? 2.639 -6.437 15.353 1.00 96.75 286 PHE A N 1
ATOM 2265 C CA . PHE A 1 286 ? 1.596 -5.896 14.471 1.00 96.75 286 PHE A CA 1
ATOM 2266 C C . PHE A 1 286 ? 1.101 -6.884 13.411 1.00 96.75 286 PHE A C 1
ATOM 2268 O O . PHE A 1 286 ? 0.305 -6.499 12.557 1.00 96.75 286 PHE A O 1
ATOM 2275 N N . ILE A 1 287 ? 1.563 -8.136 13.456 1.00 96.00 287 ILE A N 1
ATOM 2276 C CA . ILE A 1 287 ? 1.283 -9.155 12.440 1.00 96.00 287 ILE A CA 1
ATOM 2277 C C . ILE A 1 287 ? 0.906 -10.488 13.091 1.00 96.00 287 ILE A C 1
ATOM 2279 O O . ILE A 1 287 ? 1.340 -10.796 14.201 1.00 96.00 287 ILE A O 1
ATOM 2283 N N . THR A 1 288 ? 0.134 -11.308 12.383 1.00 95.62 288 THR A N 1
ATOM 2284 C CA . THR A 1 288 ? 0.034 -12.749 12.653 1.00 95.62 288 THR A CA 1
ATOM 2285 C C . THR A 1 288 ? 0.924 -13.524 11.688 1.00 95.62 288 THR A C 1
ATOM 2287 O O . THR A 1 288 ? 1.229 -13.033 10.604 1.00 95.62 288 THR A O 1
ATOM 2290 N N . ASP A 1 289 ? 1.319 -14.750 12.047 1.00 94.75 289 ASP A N 1
ATOM 2291 C CA . ASP A 1 289 ? 2.037 -15.655 11.133 1.00 94.75 289 ASP A CA 1
ATOM 2292 C C . ASP A 1 289 ? 3.331 -15.019 10.556 1.00 94.75 289 ASP A C 1
ATOM 2294 O O . ASP A 1 289 ? 3.397 -14.684 9.363 1.00 94.75 289 ASP A O 1
ATOM 2298 N N . PRO A 1 290 ? 4.336 -14.750 11.420 1.00 92.88 290 PRO A N 1
ATOM 2299 C CA . PRO A 1 290 ? 5.567 -14.057 11.028 1.00 92.88 290 PRO A CA 1
ATOM 2300 C C . PRO A 1 290 ? 6.427 -14.882 10.063 1.00 92.88 290 PRO A C 1
ATOM 2302 O O . PRO A 1 290 ? 7.161 -14.313 9.262 1.00 92.88 290 PRO A O 1
ATOM 2305 N N . ASP A 1 291 ? 6.293 -16.210 10.092 1.00 92.75 291 ASP A N 1
ATOM 2306 C CA . ASP A 1 291 ? 7.054 -17.126 9.239 1.00 92.75 291 ASP A CA 1
ATOM 2307 C C . ASP A 1 291 ? 6.502 -17.200 7.801 1.00 92.75 291 ASP A C 1
ATOM 2309 O O . ASP A 1 291 ? 7.168 -17.720 6.901 1.00 92.75 291 ASP A O 1
ATOM 2313 N N . PHE A 1 292 ? 5.297 -16.664 7.553 1.00 94.25 292 PHE A N 1
ATOM 2314 C CA . PHE A 1 292 ? 4.713 -16.598 6.214 1.00 94.25 292 PHE A CA 1
ATOM 2315 C C . PHE A 1 292 ? 5.514 -15.638 5.334 1.00 94.25 292 PHE A C 1
ATOM 2317 O O . PHE A 1 292 ? 5.441 -14.416 5.482 1.00 94.25 292 PHE A O 1
ATOM 2324 N N . CYS A 1 293 ? 6.265 -16.201 4.395 1.00 91.94 293 CYS A N 1
ATOM 2325 C CA . CYS A 1 293 ? 7.209 -15.479 3.558 1.00 91.94 293 CYS A CA 1
ATOM 2326 C C . CYS A 1 293 ? 7.029 -15.831 2.078 1.00 91.94 293 CYS A C 1
ATOM 2328 O O . CYS A 1 293 ? 6.147 -16.603 1.692 1.00 91.94 293 CYS A O 1
ATOM 2330 N N . TYR A 1 294 ? 7.827 -15.184 1.227 1.00 90.12 294 TYR A N 1
ATOM 2331 C CA . TYR A 1 294 ? 7.847 -15.506 -0.193 1.00 90.12 294 TYR A CA 1
ATOM 2332 C C . TYR A 1 294 ? 8.327 -16.948 -0.368 1.00 90.12 294 TYR A C 1
ATOM 2334 O O . TYR A 1 294 ? 9.445 -17.290 0.017 1.00 90.12 294 TYR A O 1
ATOM 2342 N N . GLU A 1 295 ? 7.485 -17.774 -0.976 1.00 84.12 295 GLU A N 1
ATOM 2343 C CA . GLU A 1 295 ? 7.886 -19.074 -1.491 1.00 84.12 295 GLU A CA 1
ATOM 2344 C C . GLU A 1 295 ? 8.173 -18.918 -2.975 1.00 84.12 295 GLU A C 1
ATOM 2346 O O . GLU A 1 295 ? 7.387 -18.305 -3.702 1.00 84.12 295 GLU A O 1
ATOM 2351 N N . GLU A 1 296 ? 9.320 -19.441 -3.420 1.00 73.81 296 GLU A N 1
ATOM 2352 C CA . GLU A 1 296 ? 9.677 -19.369 -4.828 1.00 73.81 296 GLU A CA 1
ATOM 2353 C C . GLU A 1 296 ? 8.537 -19.941 -5.659 1.00 73.81 296 GLU A C 1
ATOM 2355 O O . GLU A 1 296 ? 8.063 -21.046 -5.384 1.00 73.81 296 GLU A O 1
ATOM 2360 N N . PHE A 1 297 ? 8.124 -19.189 -6.683 1.00 64.12 297 PHE A N 1
ATOM 2361 C CA . PHE A 1 297 ? 7.199 -19.646 -7.712 1.00 64.12 297 PHE A CA 1
ATOM 2362 C C . PHE A 1 297 ? 7.887 -20.742 -8.555 1.00 64.12 297 PHE A C 1
ATOM 2364 O O . PHE A 1 297 ? 8.218 -20.586 -9.734 1.00 64.12 297 PHE A O 1
ATOM 2371 N N . ALA A 1 298 ? 8.222 -21.851 -7.900 1.00 52.97 298 ALA A N 1
ATOM 2372 C CA . ALA A 1 298 ? 8.926 -22.980 -8.448 1.00 52.97 298 ALA A CA 1
ATOM 2373 C C . ALA A 1 298 ? 7.923 -23.782 -9.262 1.00 52.97 298 ALA A C 1
ATOM 2375 O O . ALA A 1 298 ? 6.838 -24.128 -8.802 1.00 52.97 298 ALA A O 1
ATOM 2376 N N . ARG A 1 299 ? 8.321 -24.085 -10.496 1.00 51.34 299 ARG A N 1
ATOM 2377 C CA . ARG A 1 299 ? 7.612 -24.943 -11.444 1.00 51.34 299 ARG A CA 1
ATOM 2378 C C . ARG A 1 299 ? 7.554 -26.378 -10.910 1.00 51.34 299 ARG A C 1
ATOM 2380 O O . ARG A 1 299 ? 8.200 -27.259 -11.472 1.00 51.34 299 ARG A O 1
ATOM 2387 N N . ARG A 1 300 ? 6.835 -26.634 -9.817 1.00 51.53 300 ARG A N 1
ATOM 2388 C CA . ARG A 1 300 ? 6.464 -28.004 -9.476 1.00 51.53 300 ARG A CA 1
ATOM 2389 C C . ARG A 1 300 ? 5.622 -28.502 -10.639 1.00 51.53 300 ARG A C 1
ATOM 2391 O O . ARG A 1 300 ? 4.683 -27.832 -11.059 1.00 51.53 300 ARG A O 1
ATOM 2398 N N . GLU A 1 301 ? 6.013 -29.639 -11.201 1.00 50.12 301 GLU A N 1
ATOM 2399 C CA . GLU A 1 301 ? 5.385 -30.235 -12.386 1.00 50.12 301 GLU A CA 1
ATOM 2400 C C . GLU A 1 301 ? 3.887 -30.533 -12.178 1.00 50.12 301 GLU A C 1
ATOM 2402 O O . GLU A 1 301 ? 3.189 -30.832 -13.133 1.00 50.12 301 GLU A O 1
ATOM 2407 N N . GLU A 1 302 ? 3.371 -30.386 -10.955 1.00 49.94 302 GLU A N 1
ATOM 2408 C CA . GLU A 1 302 ? 1.968 -30.582 -10.587 1.00 49.94 302 GLU A CA 1
ATOM 2409 C C . GLU A 1 302 ? 1.164 -29.262 -10.460 1.00 49.94 302 GLU A C 1
ATOM 2411 O O . GLU A 1 302 ? -0.063 -29.294 -10.542 1.00 49.94 302 GLU A O 1
ATOM 2416 N N . ASP A 1 303 ? 1.813 -28.089 -10.379 1.00 51.66 303 ASP A N 1
ATOM 2417 C CA . ASP A 1 303 ? 1.163 -26.769 -10.220 1.00 51.66 303 ASP A CA 1
ATOM 2418 C C . ASP A 1 303 ? 0.983 -26.033 -11.561 1.00 51.66 303 ASP A C 1
ATOM 2420 O O . ASP A 1 303 ? 1.269 -24.843 -11.724 1.00 51.66 303 ASP A O 1
ATOM 2424 N N . HIS A 1 304 ? 0.470 -26.739 -12.569 1.00 47.59 304 HIS A N 1
ATOM 2425 C CA . HIS A 1 304 ? 0.240 -26.205 -13.919 1.00 47.59 304 HIS A CA 1
ATOM 2426 C C . HIS A 1 304 ? -0.753 -25.020 -14.005 1.00 47.59 304 HIS A C 1
ATOM 2428 O O . HIS A 1 304 ? -0.952 -24.476 -15.092 1.00 47.59 304 HIS A O 1
ATOM 2434 N N . PHE A 1 305 ? -1.367 -24.594 -12.896 1.00 50.28 305 PHE A N 1
ATOM 2435 C CA . PHE A 1 305 ? -2.536 -23.706 -12.891 1.00 50.28 305 PHE A CA 1
ATOM 2436 C C . PHE A 1 305 ? -2.313 -22.288 -12.341 1.00 50.28 305 PHE A C 1
ATOM 2438 O O . PHE A 1 305 ? -3.242 -21.489 -12.413 1.00 50.28 305 PHE A O 1
ATOM 2445 N N . GLN A 1 306 ? -1.132 -21.932 -11.821 1.00 62.34 306 GLN A N 1
ATOM 2446 C CA . GLN A 1 306 ? -0.945 -20.628 -11.149 1.00 62.34 306 GLN A CA 1
ATOM 2447 C C . GLN A 1 306 ? -0.272 -19.533 -11.990 1.00 62.34 306 GLN A C 1
ATOM 2449 O O . GLN A 1 306 ? -0.087 -18.421 -11.502 1.00 62.34 306 GLN A O 1
ATOM 2454 N N . VAL A 1 307 ? 0.111 -19.803 -13.243 1.00 74.19 307 VAL A N 1
ATOM 2455 C CA . VAL A 1 307 ? 0.667 -18.750 -14.112 1.00 74.19 307 VAL A CA 1
ATOM 2456 C C . VAL A 1 307 ? -0.456 -17.808 -14.533 1.00 74.19 307 VAL A C 1
ATOM 2458 O O . VAL A 1 307 ? -1.353 -18.200 -15.280 1.00 74.19 307 VAL A O 1
ATOM 2461 N N . PHE A 1 308 ? -0.375 -16.560 -14.091 1.00 84.31 308 PHE A N 1
ATOM 2462 C CA . PHE A 1 308 ? -1.324 -15.515 -14.436 1.00 84.31 308 PHE A CA 1
ATOM 2463 C C . PHE A 1 308 ? -0.902 -14.828 -15.733 1.00 84.31 308 PHE A C 1
ATOM 2465 O O . PHE A 1 308 ? 0.216 -14.317 -15.844 1.00 84.31 308 PHE A O 1
ATOM 2472 N N . ARG A 1 309 ? -1.790 -14.811 -16.728 1.00 88.12 309 ARG A N 1
ATOM 2473 C CA . ARG A 1 309 ? -1.534 -14.122 -17.995 1.00 88.12 309 ARG A CA 1
ATOM 2474 C C . ARG A 1 309 ? -1.907 -12.660 -17.852 1.00 88.12 309 ARG A C 1
ATOM 2476 O O . ARG A 1 309 ? -3.040 -12.342 -17.495 1.00 88.12 309 ARG A O 1
ATOM 2483 N N . VAL A 1 310 ? -0.995 -11.763 -18.203 1.00 88.88 310 VAL A N 1
ATOM 2484 C CA . VAL A 1 310 ? -1.246 -10.317 -18.113 1.00 88.88 310 VAL A CA 1
ATOM 2485 C C . VAL A 1 310 ? -2.446 -9.873 -18.963 1.00 88.88 310 VAL A C 1
ATOM 2487 O O . VAL A 1 310 ? -3.107 -8.897 -18.619 1.00 88.88 310 VAL A O 1
ATOM 2490 N N . GLN A 1 311 ? -2.766 -10.598 -20.044 1.00 89.94 311 GLN A N 1
ATOM 2491 C CA . GLN A 1 311 ? -3.921 -10.295 -20.898 1.00 89.94 311 GLN A CA 1
ATOM 2492 C C . GLN A 1 311 ? -5.264 -10.623 -20.235 1.00 89.94 311 GLN A C 1
ATOM 2494 O O . GLN A 1 311 ? -6.276 -10.048 -20.629 1.00 89.94 311 GLN A O 1
ATOM 2499 N N . ASP A 1 312 ? -5.285 -11.520 -19.244 1.00 92.56 312 ASP A N 1
ATOM 2500 C CA . ASP A 1 312 ? -6.522 -11.894 -18.555 1.00 92.56 312 ASP A CA 1
ATOM 2501 C C . ASP A 1 312 ? -6.981 -10.767 -17.618 1.00 92.56 312 ASP A C 1
ATOM 2503 O O . ASP A 1 312 ? -8.182 -10.563 -17.442 1.00 92.56 312 ASP A O 1
ATOM 2507 N N . TYR A 1 313 ? -6.036 -10.009 -17.042 1.00 94.50 313 TYR A N 1
ATOM 2508 C CA . TYR A 1 313 ? -6.330 -8.820 -16.243 1.00 94.50 313 TYR A CA 1
ATOM 2509 C C . TYR A 1 313 ? -5.104 -7.890 -16.139 1.00 94.50 313 TYR A C 1
ATOM 2511 O O . TYR A 1 313 ? -4.206 -8.076 -15.316 1.00 94.50 313 TYR A O 1
ATOM 2519 N N . SER A 1 314 ? -5.080 -6.861 -16.989 1.00 95.69 314 SER A N 1
ATOM 2520 C CA . SER A 1 314 ? -4.039 -5.828 -17.042 1.00 95.69 314 SER A CA 1
ATOM 2521 C C . SER A 1 314 ? -4.420 -4.562 -16.255 1.00 95.69 314 SER A C 1
ATOM 2523 O O . SER A 1 314 ? -5.598 -4.278 -16.008 1.00 95.69 314 SER A O 1
ATOM 2525 N N . TRP A 1 315 ? -3.417 -3.757 -15.884 1.00 95.75 315 TRP A N 1
ATOM 2526 C CA . TRP A 1 315 ? -3.655 -2.420 -15.326 1.00 95.75 315 TRP A CA 1
ATOM 2527 C C . TRP A 1 315 ? -4.390 -1.511 -16.320 1.00 95.75 315 TRP A C 1
ATOM 2529 O O . TRP A 1 315 ? -5.359 -0.862 -15.934 1.00 95.75 315 TRP A O 1
ATOM 2539 N N . GLU A 1 316 ? -3.957 -1.507 -17.585 1.00 94.69 316 GLU A N 1
ATOM 2540 C CA . GLU A 1 316 ? -4.473 -0.619 -18.635 1.00 94.69 316 GLU A CA 1
ATOM 2541 C C . GLU A 1 316 ? -5.950 -0.888 -18.957 1.00 94.69 316 GLU A C 1
ATOM 2543 O O . GLU A 1 316 ? -6.728 0.057 -19.082 1.00 94.69 316 GLU A O 1
ATOM 2548 N N . ASP A 1 317 ? -6.352 -2.160 -19.027 1.00 96.12 317 ASP A N 1
ATOM 2549 C CA . ASP A 1 317 ? -7.708 -2.535 -19.441 1.00 96.12 317 ASP A CA 1
ATOM 2550 C C . ASP A 1 317 ? -8.679 -2.669 -18.258 1.00 96.12 317 ASP A C 1
ATOM 2552 O O . ASP A 1 317 ? -9.878 -2.429 -18.409 1.00 96.12 317 ASP A O 1
ATOM 2556 N N . HIS A 1 318 ? -8.186 -3.045 -17.069 1.00 97.38 318 HIS A N 1
ATOM 2557 C CA . HIS A 1 318 ? -9.045 -3.406 -15.934 1.00 97.38 318 HIS A CA 1
ATOM 2558 C C . HIS A 1 318 ? -8.695 -2.648 -14.653 1.00 97.38 318 HIS A C 1
ATOM 2560 O O . HIS A 1 318 ? -9.552 -1.970 -14.073 1.00 97.38 318 HIS A O 1
ATOM 2566 N N . GLY A 1 319 ? -7.442 -2.765 -14.201 1.00 97.06 319 GLY A N 1
ATOM 2567 C CA . 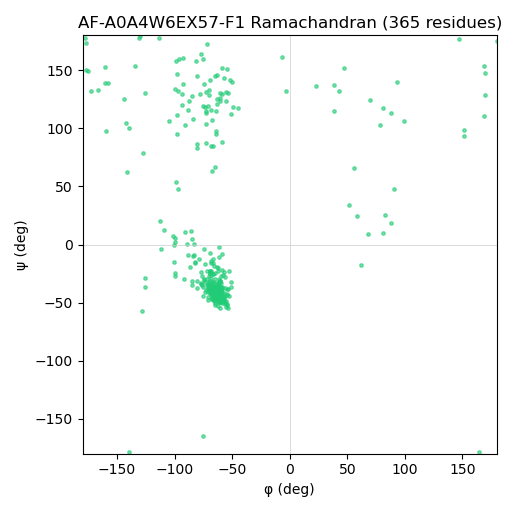GLY A 1 319 ? -7.003 -2.294 -12.886 1.00 97.06 319 GLY A CA 1
ATOM 2568 C C . GLY A 1 319 ? -7.260 -0.806 -12.668 1.00 97.06 319 GLY A C 1
ATOM 2569 O O . GLY A 1 319 ? -7.897 -0.442 -11.678 1.00 97.06 319 GLY A O 1
ATOM 2570 N N . PHE A 1 320 ? -6.852 0.030 -13.626 1.00 97.62 320 PHE A N 1
ATOM 2571 C CA . PHE A 1 320 ? -7.023 1.481 -13.585 1.00 97.62 320 PHE A CA 1
ATOM 2572 C C . PHE A 1 320 ? -8.489 1.881 -13.372 1.00 97.62 320 PHE A C 1
ATOM 2574 O O . PHE A 1 320 ? -8.816 2.634 -12.452 1.00 97.62 320 PHE A O 1
ATOM 2581 N N . SER A 1 321 ? -9.393 1.347 -14.201 1.00 97.50 321 SER A N 1
ATOM 2582 C CA . SER A 1 321 ? -10.817 1.695 -14.154 1.00 97.50 321 SER A CA 1
ATOM 2583 C C . SER A 1 321 ? -11.465 1.240 -12.846 1.00 97.50 321 SER A C 1
ATOM 2585 O O . SER A 1 321 ? -12.250 1.981 -12.248 1.00 97.50 321 SER A O 1
ATOM 2587 N N . LEU A 1 322 ? -11.116 0.040 -12.367 1.00 97.69 322 LEU A N 1
ATOM 2588 C CA . LEU A 1 322 ? -11.659 -0.499 -11.125 1.00 97.69 322 LEU A CA 1
ATOM 2589 C C . LEU A 1 322 ? -11.287 0.373 -9.925 1.00 97.69 322 LEU A C 1
ATOM 2591 O O . LEU A 1 322 ? -12.179 0.766 -9.170 1.00 97.69 322 LEU A O 1
ATOM 2595 N N . VAL A 1 323 ? -9.996 0.669 -9.747 1.00 97.38 323 VAL A N 1
ATOM 2596 C CA . VAL A 1 323 ? -9.547 1.425 -8.571 1.00 97.38 323 VAL A CA 1
ATOM 2597 C C . VAL A 1 323 ? -10.073 2.852 -8.612 1.00 97.38 323 VAL A C 1
ATOM 2599 O O . VAL A 1 323 ? -10.598 3.313 -7.606 1.00 97.38 323 VAL A O 1
ATOM 2602 N N . ASN A 1 324 ? -10.062 3.504 -9.779 1.00 97.31 324 ASN A N 1
ATOM 2603 C CA . ASN A 1 324 ? -10.518 4.888 -9.912 1.00 97.31 324 ASN A CA 1
ATOM 2604 C C . ASN A 1 324 ? -12.035 5.038 -9.719 1.00 97.31 324 ASN A C 1
ATOM 2606 O O . ASN A 1 324 ? -12.516 6.098 -9.335 1.00 97.31 324 ASN A O 1
ATOM 2610 N N . ARG A 1 325 ? -12.809 3.975 -9.970 1.00 97.88 325 ARG A N 1
ATOM 2611 C CA . ARG A 1 325 ? -14.252 3.949 -9.698 1.00 97.88 325 ARG A CA 1
ATOM 2612 C C . ARG A 1 325 ? -14.573 3.811 -8.209 1.00 97.88 325 ARG A C 1
ATOM 2614 O O . ARG A 1 325 ? -15.636 4.251 -7.783 1.00 97.88 325 ARG A O 1
ATOM 2621 N N . LEU A 1 326 ? -13.708 3.149 -7.441 1.00 97.81 326 LEU A N 1
ATOM 2622 C CA . LEU A 1 326 ? -13.941 2.837 -6.025 1.00 97.81 326 LEU A CA 1
ATOM 2623 C C . LEU A 1 326 ? -13.231 3.807 -5.075 1.00 97.81 326 LEU A C 1
ATOM 2625 O O . LEU A 1 326 ? -13.708 4.033 -3.968 1.00 97.81 326 LEU A O 1
ATOM 2629 N N . TYR A 1 327 ? -12.128 4.400 -5.513 1.00 97.69 327 TYR A N 1
ATOM 2630 C CA . TYR A 1 327 ? -11.400 5.454 -4.829 1.00 97.69 327 TYR A CA 1
ATOM 2631 C C . TYR A 1 327 ? -10.971 6.458 -5.900 1.00 97.69 327 TYR A C 1
ATOM 2633 O O . TYR A 1 327 ? -10.055 6.199 -6.670 1.00 97.69 327 TYR A O 1
ATOM 2641 N N . SER A 1 328 ? -11.713 7.557 -6.022 1.00 95.94 328 SER A N 1
ATOM 2642 C CA . SER A 1 328 ? -11.531 8.535 -7.100 1.00 95.94 328 SER A CA 1
ATOM 2643 C C . SER A 1 328 ? -10.094 9.044 -7.182 1.00 95.94 328 SER A C 1
ATOM 2645 O O . SER A 1 328 ? -9.401 9.084 -6.178 1.00 95.94 328 SER A O 1
ATOM 2647 N N . ASP A 1 329 ? -9.643 9.435 -8.370 1.00 95.88 329 ASP A N 1
ATOM 2648 C CA . ASP A 1 329 ? -8.327 10.027 -8.664 1.00 95.88 329 ASP A CA 1
ATOM 2649 C C . ASP A 1 329 ? -7.086 9.162 -8.364 1.00 95.88 329 ASP A C 1
ATOM 2651 O O . ASP A 1 329 ? -6.020 9.411 -8.938 1.00 95.88 329 ASP A O 1
ATOM 2655 N N . ILE A 1 330 ? -7.193 8.103 -7.552 1.00 97.75 330 ILE A N 1
ATOM 2656 C CA . ILE A 1 330 ? -6.052 7.234 -7.238 1.00 97.75 330 ILE A CA 1
ATOM 2657 C C . ILE A 1 330 ? -5.522 6.521 -8.478 1.00 97.75 330 ILE A C 1
ATOM 2659 O O . ILE A 1 330 ? -4.319 6.299 -8.586 1.00 97.75 330 ILE A O 1
ATOM 2663 N N . GLY A 1 331 ? -6.403 6.183 -9.427 1.00 97.38 331 GLY A N 1
ATOM 2664 C CA . GLY A 1 331 ? -6.009 5.523 -10.667 1.00 97.38 331 GLY A CA 1
ATOM 2665 C C . GLY A 1 331 ? -5.044 6.394 -11.459 1.00 97.38 331 GLY A C 1
ATOM 2666 O O . GLY A 1 331 ? -4.012 5.908 -11.904 1.00 97.38 331 GLY A O 1
ATOM 2667 N N . HIS A 1 332 ? -5.328 7.695 -11.555 1.00 97.81 332 HIS A N 1
ATOM 2668 C CA . HIS A 1 332 ? -4.454 8.657 -12.225 1.00 97.81 332 HIS A CA 1
ATOM 2669 C C . HIS A 1 332 ? -3.109 8.812 -11.508 1.00 97.81 332 HIS A C 1
ATOM 2671 O O . HIS A 1 332 ? -2.069 8.773 -12.157 1.00 97.81 332 HIS A O 1
ATOM 2677 N N . LEU A 1 333 ? -3.112 8.926 -10.177 1.00 97.69 333 LEU A N 1
ATOM 2678 C CA . LEU A 1 333 ? -1.876 9.072 -9.397 1.00 97.69 333 LEU A CA 1
ATOM 2679 C C . LEU A 1 333 ? -0.969 7.836 -9.503 1.00 97.69 333 LEU A C 1
ATOM 2681 O O . LEU A 1 333 ? 0.247 7.969 -9.655 1.00 97.69 333 LEU A O 1
ATOM 2685 N N . LEU A 1 334 ? -1.555 6.637 -9.455 1.00 97.38 334 LEU A N 1
ATOM 2686 C CA . LEU A 1 334 ? -0.821 5.385 -9.634 1.00 97.38 334 LEU A CA 1
ATOM 2687 C C . LEU A 1 334 ? -0.315 5.226 -11.07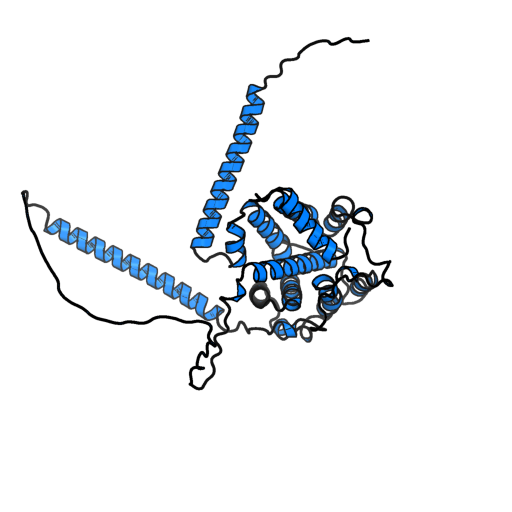1 1.00 97.38 334 LEU A C 1
ATOM 2689 O O . LEU A 1 334 ? 0.839 4.848 -11.257 1.00 97.38 334 LEU A O 1
ATOM 2693 N N . ASP A 1 335 ? -1.130 5.558 -12.076 1.00 96.44 335 ASP A N 1
ATOM 2694 C CA . ASP A 1 335 ? -0.730 5.491 -13.487 1.00 96.44 335 ASP A CA 1
ATOM 2695 C C . ASP A 1 335 ? 0.447 6.431 -13.781 1.00 96.44 335 ASP A C 1
ATOM 2697 O O . ASP A 1 335 ? 1.442 6.009 -14.374 1.00 96.44 335 ASP A O 1
ATOM 2701 N N . ASP A 1 336 ? 0.394 7.668 -13.280 1.00 95.19 336 ASP A N 1
ATOM 2702 C CA . ASP A 1 336 ? 1.495 8.631 -13.378 1.00 95.19 336 ASP A CA 1
ATOM 2703 C C . ASP A 1 336 ? 2.775 8.084 -12.724 1.00 95.19 336 ASP A C 1
ATOM 2705 O O . ASP A 1 336 ? 3.864 8.185 -13.300 1.00 95.19 336 ASP A O 1
ATOM 2709 N N . ARG A 1 337 ? 2.660 7.447 -11.550 1.00 93.19 337 ARG A N 1
ATOM 2710 C CA . ARG A 1 337 ? 3.796 6.828 -10.850 1.00 93.19 337 ARG A CA 1
ATOM 2711 C C . ARG A 1 337 ? 4.366 5.624 -11.609 1.00 93.19 337 ARG A C 1
ATOM 2713 O O . ARG A 1 337 ? 5.583 5.472 -11.674 1.00 93.19 337 ARG A O 1
ATOM 2720 N N . PHE A 1 338 ? 3.532 4.774 -12.206 1.00 93.25 338 PHE A N 1
ATOM 2721 C CA . PHE A 1 338 ? 4.006 3.644 -13.016 1.00 93.25 338 PHE A CA 1
ATOM 2722 C C . PHE A 1 338 ? 4.690 4.123 -14.300 1.00 93.25 338 PHE A C 1
ATOM 2724 O O . PHE A 1 338 ? 5.765 3.632 -14.659 1.00 93.25 338 PHE A O 1
ATOM 2731 N N . ARG A 1 339 ? 4.130 5.139 -14.966 1.00 90.25 339 ARG A N 1
ATOM 2732 C CA . ARG A 1 339 ? 4.736 5.746 -16.159 1.00 90.25 339 ARG A CA 1
ATOM 2733 C C . ARG A 1 339 ? 6.053 6.441 -15.840 1.00 90.25 339 ARG A C 1
ATOM 2735 O O . ARG A 1 339 ? 6.986 6.303 -16.632 1.00 90.25 339 ARG A O 1
ATOM 2742 N N . SER A 1 340 ? 6.172 7.121 -14.698 1.00 87.88 340 SER A N 1
ATOM 2743 C CA . SER A 1 340 ? 7.404 7.834 -14.336 1.00 87.88 340 SER A CA 1
ATOM 2744 C C . SER A 1 340 ? 8.612 6.895 -14.221 1.00 87.88 340 SER A C 1
ATOM 2746 O O . SER A 1 340 ? 9.716 7.267 -14.615 1.00 87.88 340 SER A O 1
ATOM 2748 N N . VAL A 1 341 ? 8.408 5.634 -13.815 1.00 85.25 341 VAL A N 1
ATOM 2749 C CA . VAL A 1 341 ? 9.463 4.601 -13.813 1.00 85.25 341 VAL A CA 1
ATOM 2750 C C . VAL A 1 341 ? 9.956 4.294 -15.231 1.00 85.25 341 VAL A C 1
ATOM 2752 O O . VAL A 1 341 ? 11.158 4.140 -15.462 1.00 85.25 341 VAL A O 1
ATOM 2755 N N . THR A 1 342 ? 9.057 4.251 -16.218 1.00 77.25 342 THR A N 1
ATOM 2756 C CA . THR A 1 342 ? 9.444 4.001 -17.617 1.00 77.25 342 THR A CA 1
ATOM 2757 C C . THR A 1 342 ? 10.280 5.143 -18.195 1.00 77.25 342 THR A C 1
ATOM 2759 O O . THR A 1 342 ? 11.219 4.889 -18.962 1.00 77.25 342 THR A O 1
ATOM 2762 N N . THR A 1 343 ? 10.003 6.382 -17.776 1.00 78.44 343 THR A N 1
ATOM 2763 C CA . THR A 1 343 ? 10.697 7.592 -18.235 1.00 78.44 343 THR A CA 1
ATOM 2764 C C . THR A 1 343 ? 12.007 7.858 -17.496 1.00 78.44 343 THR A C 1
ATOM 2766 O O . THR A 1 343 ? 12.780 8.698 -17.955 1.00 78.44 343 THR A O 1
ATOM 2769 N N . LEU A 1 344 ? 12.312 7.125 -16.414 1.00 80.62 344 LEU A N 1
ATOM 2770 C CA . LEU A 1 344 ? 13.585 7.264 -15.702 1.00 80.62 344 LEU A CA 1
ATOM 2771 C C . LEU A 1 344 ? 14.774 7.057 -16.655 1.00 80.62 344 LEU A C 1
ATOM 2773 O O . LEU A 1 344 ? 14.804 6.064 -17.398 1.00 80.62 344 LEU A O 1
ATOM 2777 N N . PRO A 1 345 ? 15.774 7.954 -16.647 1.00 73.12 345 PRO A N 1
ATOM 2778 C CA . PRO A 1 345 ? 16.963 7.786 -17.468 1.00 73.12 345 PRO A CA 1
ATOM 2779 C C . PRO A 1 345 ? 17.701 6.516 -17.031 1.00 73.12 345 PRO A C 1
ATOM 2781 O O . PRO A 1 345 ? 18.019 6.342 -15.859 1.00 73.12 345 PRO A O 1
ATOM 2784 N N . SER A 1 346 ? 17.958 5.609 -17.975 1.00 67.56 346 SER A N 1
ATOM 2785 C CA . SER A 1 346 ? 18.799 4.436 -17.731 1.00 67.56 346 SER A CA 1
ATOM 2786 C C . SER A 1 346 ? 20.190 4.704 -18.281 1.00 67.56 346 SER A C 1
ATOM 2788 O O . SER A 1 346 ? 20.324 5.156 -19.415 1.00 67.56 346 SER A O 1
ATOM 2790 N N . LEU A 1 347 ? 21.218 4.397 -17.489 1.00 64.94 347 LEU A N 1
ATOM 2791 C CA . LEU A 1 347 ? 22.608 4.365 -17.956 1.00 64.94 347 LEU A CA 1
ATOM 2792 C C . LEU A 1 347 ? 22.857 3.205 -18.943 1.00 64.94 347 LEU A C 1
ATOM 2794 O O . LEU A 1 347 ? 23.876 3.184 -19.629 1.00 64.94 347 LEU A O 1
ATOM 2798 N N . HIS A 1 348 ? 21.926 2.249 -19.019 1.00 67.50 348 HIS A N 1
ATOM 2799 C CA . HIS A 1 348 ? 21.991 1.052 -19.853 1.00 67.50 348 HIS A CA 1
ATOM 2800 C C . HIS A 1 348 ? 20.918 1.063 -20.956 1.00 67.50 348 HIS A C 1
ATOM 2802 O O . HIS A 1 348 ? 20.101 1.980 -21.049 1.00 67.50 348 HIS A O 1
ATOM 2808 N N . SER A 1 349 ? 20.916 0.025 -21.805 1.00 74.38 349 SER A N 1
ATOM 2809 C CA . SER A 1 349 ? 19.902 -0.149 -22.855 1.00 74.38 349 SER A CA 1
ATOM 2810 C C . SER A 1 349 ? 18.478 -0.060 -22.273 1.00 74.38 349 SER A C 1
ATOM 2812 O O . SER A 1 349 ? 18.232 -0.624 -21.200 1.00 74.38 349 SER A O 1
ATOM 2814 N N . PRO A 1 350 ? 17.511 0.570 -22.975 1.00 75.50 350 PRO A N 1
ATOM 2815 C CA . PRO A 1 350 ? 16.096 0.538 -22.587 1.00 75.50 350 PRO A CA 1
ATOM 2816 C C . PRO A 1 350 ? 15.557 -0.887 -22.372 1.00 75.50 350 PRO A C 1
ATOM 2818 O O . PRO A 1 350 ? 14.595 -1.071 -21.624 1.00 75.50 350 PRO A O 1
ATOM 2821 N N . ASP A 1 351 ? 16.199 -1.894 -22.967 1.00 82.69 351 ASP A N 1
ATOM 2822 C CA . ASP A 1 351 ? 15.843 -3.302 -22.799 1.00 82.69 351 ASP A CA 1
ATOM 2823 C C . ASP A 1 351 ? 16.132 -3.833 -21.392 1.00 82.69 351 ASP A C 1
ATOM 2825 O O . ASP A 1 351 ? 15.396 -4.695 -20.918 1.00 82.69 351 ASP A O 1
ATOM 2829 N N . LEU A 1 352 ? 17.128 -3.286 -20.680 1.00 85.62 352 LEU A N 1
ATOM 2830 C CA . LEU A 1 352 ? 17.437 -3.710 -19.311 1.00 85.62 352 LEU A CA 1
ATOM 2831 C C . LEU A 1 352 ? 16.316 -3.325 -18.341 1.00 85.62 352 LEU A C 1
ATOM 2833 O O . LEU A 1 352 ? 15.891 -4.155 -17.544 1.00 85.62 352 LEU A O 1
ATOM 2837 N N . LYS A 1 353 ? 15.788 -2.095 -18.436 1.00 85.88 353 LYS A N 1
ATOM 2838 C CA . LYS A 1 353 ? 14.649 -1.660 -17.605 1.00 85.88 353 LYS A CA 1
ATOM 2839 C C . LYS A 1 353 ? 13.442 -2.574 -17.804 1.00 85.88 353 LYS A C 1
ATOM 2841 O O . LYS A 1 353 ? 12.827 -3.008 -16.835 1.00 85.88 353 LYS A O 1
ATOM 2846 N N . ARG A 1 354 ? 13.135 -2.894 -19.066 1.00 87.44 354 ARG A N 1
ATOM 2847 C CA . ARG A 1 354 ? 12.040 -3.805 -19.417 1.00 87.44 354 ARG A CA 1
ATOM 2848 C C . ARG A 1 354 ? 12.295 -5.223 -18.903 1.00 87.44 354 ARG A C 1
ATOM 2850 O O . ARG A 1 354 ? 11.371 -5.851 -18.404 1.00 87.44 354 ARG A O 1
ATOM 2857 N N . ALA A 1 355 ? 13.529 -5.716 -18.994 1.00 90.88 355 ALA A N 1
ATOM 2858 C CA . ALA A 1 355 ? 13.897 -7.029 -18.473 1.00 90.88 355 ALA A CA 1
ATOM 2859 C C . ALA A 1 355 ? 13.747 -7.106 -16.947 1.00 90.88 355 ALA A C 1
ATOM 2861 O O . ALA A 1 355 ? 13.176 -8.076 -16.461 1.00 90.88 355 ALA A O 1
ATOM 2862 N N . ILE A 1 356 ? 14.185 -6.081 -16.204 1.00 91.25 356 ILE A N 1
ATOM 2863 C CA . ILE A 1 356 ? 14.010 -5.999 -14.743 1.00 91.25 356 ILE A CA 1
ATOM 2864 C C . ILE A 1 356 ? 12.520 -5.989 -14.382 1.00 91.25 356 ILE A C 1
ATOM 2866 O O . ILE A 1 356 ? 12.090 -6.776 -13.543 1.00 91.25 356 ILE A O 1
ATOM 2870 N N . TRP A 1 357 ? 11.727 -5.148 -15.053 1.00 90.56 357 TRP A N 1
ATOM 2871 C CA . TRP A 1 357 ? 10.277 -5.074 -14.848 1.00 90.56 357 TRP A CA 1
ATOM 2872 C C . TRP A 1 357 ? 9.600 -6.435 -15.062 1.00 90.56 357 TRP A C 1
ATOM 2874 O O . TRP A 1 357 ? 8.889 -6.935 -14.191 1.00 90.56 357 TRP A O 1
ATOM 2884 N N . ASN A 1 358 ? 9.886 -7.078 -16.196 1.00 91.44 358 ASN A N 1
ATOM 2885 C CA . ASN A 1 358 ? 9.318 -8.380 -16.535 1.00 91.44 358 ASN A CA 1
ATOM 2886 C C . ASN A 1 358 ? 9.810 -9.489 -15.598 1.00 91.44 358 ASN A C 1
ATOM 2888 O O . ASN A 1 358 ? 9.041 -10.388 -15.272 1.00 91.44 358 ASN A O 1
ATOM 2892 N N . TYR A 1 359 ? 11.067 -9.434 -15.151 1.00 92.38 359 TYR A N 1
ATOM 2893 C CA . TYR A 1 359 ? 11.616 -10.394 -14.198 1.00 92.38 359 TYR A CA 1
ATOM 2894 C C . TYR A 1 359 ? 10.878 -10.336 -12.858 1.00 92.38 359 TYR A C 1
ATOM 2896 O O . TYR A 1 359 ? 10.450 -11.377 -12.369 1.00 92.38 359 TYR A O 1
ATOM 2904 N N . ILE A 1 360 ? 10.650 -9.139 -12.307 1.00 92.25 360 ILE A N 1
ATOM 2905 C CA . ILE A 1 360 ? 9.891 -8.966 -11.058 1.00 92.25 360 ILE A CA 1
ATOM 2906 C C . ILE A 1 360 ? 8.457 -9.495 -11.221 1.00 92.25 360 ILE A C 1
ATOM 2908 O O . ILE A 1 360 ? 7.966 -10.218 -10.360 1.00 92.25 360 ILE A O 1
ATOM 2912 N N . HIS A 1 361 ? 7.805 -9.218 -12.354 1.00 91.44 361 HIS A N 1
ATOM 2913 C CA . HIS A 1 361 ? 6.495 -9.800 -12.671 1.00 91.44 361 HIS A CA 1
ATOM 2914 C C . HIS A 1 361 ? 6.536 -11.337 -12.739 1.00 91.44 361 HIS A C 1
ATOM 2916 O O . HIS A 1 361 ? 5.656 -11.996 -12.190 1.00 91.44 361 HIS A O 1
ATOM 2922 N N . CYS A 1 362 ? 7.577 -11.917 -13.346 1.00 89.31 362 CYS A N 1
ATOM 2923 C CA . CYS A 1 362 ? 7.742 -13.370 -13.441 1.00 89.31 362 CYS A CA 1
ATOM 2924 C C . CYS A 1 362 ? 7.942 -14.032 -12.073 1.00 89.31 362 CYS A C 1
ATOM 2926 O O . CYS A 1 362 ? 7.405 -15.116 -11.856 1.00 89.31 362 CYS A O 1
ATOM 2928 N N . VAL A 1 363 ? 8.686 -13.389 -11.167 1.00 88.75 363 VAL A N 1
ATOM 2929 C CA . VAL A 1 363 ? 8.865 -13.824 -9.768 1.00 88.75 363 VAL A CA 1
ATOM 2930 C C . VAL A 1 363 ? 7.517 -13.892 -9.041 1.00 88.75 363 VAL A C 1
ATOM 2932 O O . VAL A 1 363 ? 7.304 -14.781 -8.226 1.00 88.75 363 VAL A O 1
ATOM 2935 N N . LEU A 1 364 ? 6.574 -13.012 -9.391 1.00 88.38 364 LEU A N 1
ATOM 2936 C CA . LEU A 1 364 ? 5.210 -12.992 -8.850 1.00 88.38 364 LEU A CA 1
ATOM 2937 C C . LEU A 1 364 ? 4.198 -13.821 -9.669 1.00 88.38 364 LEU A C 1
ATOM 2939 O O . LEU A 1 364 ? 2.994 -13.705 -9.450 1.00 88.38 364 LEU A O 1
ATOM 2943 N N . GLY A 1 365 ? 4.659 -14.637 -10.623 1.00 86.38 365 GLY A N 1
ATOM 2944 C CA . GLY A 1 365 ? 3.802 -15.530 -11.413 1.00 86.38 365 GLY A CA 1
ATOM 2945 C C . GLY A 1 365 ? 3.064 -14.878 -12.592 1.00 86.38 365 GLY A C 1
ATOM 2946 O O . GLY A 1 365 ? 2.215 -15.531 -13.201 1.00 86.38 365 GLY A O 1
ATOM 2947 N N . ILE A 1 366 ? 3.389 -13.632 -12.956 1.00 89.25 366 ILE A N 1
ATOM 2948 C CA . ILE A 1 366 ? 2.762 -12.885 -14.062 1.00 89.25 366 ILE A CA 1
ATOM 2949 C C . ILE A 1 366 ? 3.574 -13.063 -15.352 1.00 89.25 366 ILE A C 1
ATOM 2951 O O . ILE A 1 366 ? 4.791 -12.850 -15.355 1.00 89.25 366 ILE A O 1
ATOM 2955 N N . ARG A 1 367 ? 2.908 -13.426 -16.456 1.00 83.19 367 ARG A N 1
ATOM 2956 C CA . ARG A 1 367 ? 3.524 -13.610 -17.783 1.00 83.19 367 ARG A CA 1
ATOM 2957 C C . ARG A 1 367 ? 2.810 -12.899 -18.920 1.00 83.19 367 ARG A C 1
ATOM 2959 O O . ARG A 1 367 ? 1.560 -12.824 -18.896 1.00 83.19 367 ARG A O 1
#

Solvent-accessible surface area (backbone atoms only — not comparable to full-atom values): 22203 Å² total; per-residue (Å²): 136,91,82,90,83,80,90,76,88,69,77,64,69,62,58,53,52,51,51,49,50,51,53,50,52,51,52,48,51,51,50,51,51,49,50,52,50,53,52,40,47,77,64,68,78,47,58,73,67,61,51,66,37,56,84,41,52,71,48,38,52,36,49,53,53,43,51,43,48,72,57,70,48,90,63,80,59,57,56,31,58,45,26,49,46,33,24,39,28,14,23,78,72,61,31,60,70,50,30,51,55,25,51,54,50,16,49,73,66,68,31,68,72,63,36,68,76,17,41,87,57,36,60,70,54,61,52,62,46,49,67,52,47,54,32,62,71,34,43,54,81,71,70,48,70,66,60,55,50,64,46,50,42,89,61,100,58,46,46,54,70,32,37,48,51,50,49,52,51,42,31,54,52,29,41,56,45,44,54,49,43,66,73,67,56,65,63,76,81,65,68,78,85,76,80,68,95,69,95,74,85,81,78,86,80,82,87,83,86,78,90,86,83,90,86,89,87,84,90,85,86,87,89,86,88,82,93,80,91,85,88,81,90,85,85,94,76,54,72,68,59,49,50,52,51,51,51,53,52,48,54,54,46,52,59,48,50,52,51,50,50,52,53,49,51,54,52,46,55,63,48,58,67,68,66,66,82,73,74,84,60,64,37,73,44,40,57,74,71,86,83,69,58,68,68,80,78,64,84,51,92,82,62,84,78,66,73,40,49,44,88,83,67,31,55,89,83,42,48,39,62,54,45,28,73,46,37,70,66,49,28,58,41,51,50,53,40,58,49,37,63,74,68,51,88,64,99,58,61,75,63,54,61,51,48,54,55,51,49,57,36,45,63,64,36,39,87

Organism: Lates calcarifer (NCBI:txid8187)

pLDDT: mean 72.37, std 25.81, range [24.88, 98.88]

Sequence (367 aa):
MIICTNKMEYPLRTQCQRVQKQVMVNGEQERVSLLLMKALVSRGSVDAVSQQMASHPQYLESFLRTQHYILHMDGPLPLPYRHYIAIMAAARHHCNYLVYLHSAQFLRVGGDPLWLQGLEAAPPRLRLLDHINKVLAHQPWLTACSHIQTLLKSGEQCWSLAELVQAVVILAHCHALCSFVFGCDTDSDFVPLSKSPNGTPPTFCPFDAANGNTNVPQSLATPSELITRRRSLDSSCDVVCLKERIQKSQEEREKREERLLQTQTLQQNDMEEEEEVICFADPSRFITDPDFCYEEFARREEDHFQVFRVQDYSWEDHGFSLVNRLYSDIGHLLDDRFRSVTTLPSLHSPDLKRAIWNYIHCVLGIR

Mean predicted aligned error: 17.15 Å